Protein AF-A0A8T8SGI6-F1 (afdb_monomer)

Foldseek 3Di:
DAQLLLVLSVCVVVPVPPPCPLVNLVVVVDPLQSLQVVLQSVCVVPVCVVLVCLQPPLPVVLVVCLQPLVSLLVVLQVVQQSFKWVLAGLDDPPPPPPPPPDDDDDDDDDDDDDDDDDDPDPPPDDPDDPDHRDPQQLRYPVNSSVVSVVCNVVSCSSVVSVVSNVVVVCVSVVPVDPCPCVVQQPAEDEDERARNENNDHDPVSVVSSNGNDPYYDYDPGIGNPCCRTPVVSVVVRVVVSCVVRPDDD

Radius of gyration: 23.13 Å; Cα contacts (8 Å, |Δi|>4): 275; chains: 1; bounding box: 79×68×47 Å

Organism: NCBI:txid13290

Secondary structure (DSSP, 8-state):
--TTSSHHHHHHHTT--S---HHHHGGG--HHHHHHHHHHHHIIIII-HHHHHHHH-HHHHHHHHTT-HHHHHHHHHHHHHHHS-TTS-SS--------------------------------------SS---TT----HHHHHHHHHHHHHTTHHHHHTHHHHHHHHHTTTTTTSTTTTGGGTTSEEEEEE-TT-TT---HHHHHHTT-EEEEEEE-SS--S-HHHHTHHHHHHHHHHHHHHH----

Sequence (249 aa):
MPIWATPAMALQFIGWNSSVSDYSLGWLGNPHEIRLLKSTIRYRKSGSAYGTEQGTKPATLGLALFDNPVGILSWFLQVFHEWSDPRAPAFHDGHSHARTTDQLPGASVEGDGVGRHGQSSVRLGVSESSAPVNRDSAISDETILVNATIYALTDSIQTSFLPYYESEFMWPQIGRDKEWNRDIKGKPYGHSSFPYELAGGPRSWISRCGVNLVFYREHDQGGHFAALDNSEGLARDLKDFFNEHYKRA

InterPro domains:
  IPR029058 Alpha/Beta hydrolase fold [G3DSA:3.40.50.1820] (3-249)
  IPR029058 Alpha/Beta hydrolase fold [SSF53474] (30-244)

Mean predicted aligned error: 13.11 Å

Structure (mmCIF, N/CA/C/O backbone):
data_AF-A0A8T8SGI6-F1
#
_entry.id   AF-A0A8T8SGI6-F1
#
loop_
_atom_site.group_PDB
_atom_site.id
_atom_site.type_symbol
_atom_site.label_atom_id
_atom_site.label_alt_id
_atom_site.label_comp_id
_atom_site.label_asym_id
_atom_site.label_entity_id
_atom_site.label_seq_id
_atom_site.pdbx_PDB_ins_code
_atom_site.Cartn_x
_atom_site.Cartn_y
_atom_site.Cartn_z
_atom_site.occupancy
_atom_site.B_iso_or_equiv
_atom_site.auth_seq_id
_atom_site.auth_comp_id
_atom_site.auth_asym_id
_atom_site.auth_atom_id
_atom_site.pdbx_PDB_model_num
ATOM 1 N N . MET A 1 1 ? -9.091 18.061 2.182 1.00 40.50 1 MET A N 1
ATOM 2 C CA . MET A 1 1 ? -8.403 19.239 2.742 1.00 40.50 1 MET A CA 1
ATOM 3 C C . MET A 1 1 ? -7.257 19.673 1.850 1.00 40.50 1 MET A C 1
ATOM 5 O O . MET A 1 1 ? -6.654 18.799 1.241 1.00 40.50 1 MET A O 1
ATOM 9 N N . PRO A 1 2 ? -6.938 20.972 1.757 1.00 30.73 2 PRO A N 1
ATOM 10 C CA . PRO A 1 2 ? -5.755 21.385 1.029 1.00 30.73 2 PRO A CA 1
ATOM 11 C C . PRO A 1 2 ? -4.542 20.624 1.571 1.00 30.73 2 PRO A C 1
ATOM 13 O O . PRO A 1 2 ? -4.504 20.245 2.742 1.00 30.73 2 PRO A O 1
ATOM 16 N N . ILE A 1 3 ? -3.567 20.431 0.700 1.00 39.44 3 ILE A N 1
ATOM 17 C CA . ILE A 1 3 ? -2.377 19.594 0.851 1.00 39.44 3 ILE A CA 1
ATOM 18 C C . ILE A 1 3 ? -1.590 19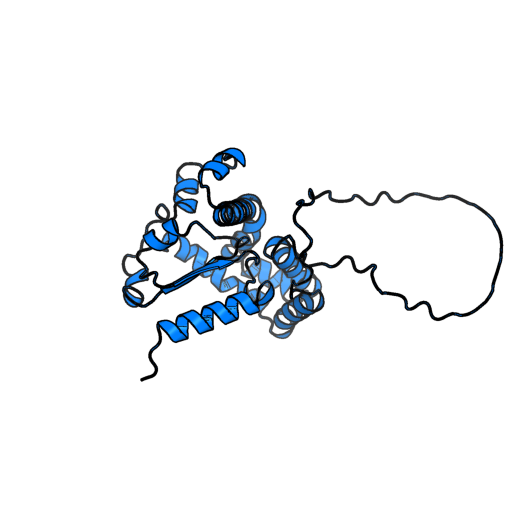.872 2.157 1.00 39.44 3 ILE A C 1
ATOM 20 O O . ILE A 1 3 ? -0.788 19.067 2.587 1.00 39.44 3 ILE A O 1
ATOM 24 N N . TRP A 1 4 ? -1.849 20.969 2.865 1.00 35.44 4 TRP A N 1
ATOM 25 C CA . TRP A 1 4 ? -1.270 21.280 4.175 1.00 35.44 4 TRP A CA 1
ATOM 26 C C . TRP A 1 4 ? -1.967 20.637 5.389 1.00 35.44 4 TRP A C 1
ATOM 28 O O . TRP A 1 4 ? -1.560 20.891 6.518 1.00 35.44 4 TRP A O 1
ATOM 38 N N . ALA A 1 5 ? -3.028 19.847 5.223 1.00 34.34 5 ALA A N 1
ATOM 39 C CA . ALA A 1 5 ? -3.810 19.371 6.369 1.00 34.34 5 ALA A CA 1
ATOM 40 C C . ALA A 1 5 ? -3.538 17.923 6.808 1.00 34.34 5 ALA A C 1
ATOM 42 O O . ALA A 1 5 ? -3.977 17.516 7.883 1.00 34.34 5 ALA A O 1
ATOM 43 N N . THR A 1 6 ? -2.778 17.158 6.028 1.00 46.09 6 THR A N 1
ATOM 44 C CA . THR A 1 6 ? -1.973 16.054 6.558 1.00 46.09 6 THR A CA 1
ATOM 45 C C . THR A 1 6 ? -0.678 16.671 7.068 1.00 46.09 6 THR A C 1
ATOM 47 O O . THR A 1 6 ? 0.047 17.273 6.275 1.00 46.09 6 THR A O 1
ATOM 50 N N . PRO A 1 7 ? -0.342 16.564 8.363 1.00 46.84 7 PRO A N 1
ATOM 51 C CA . PRO A 1 7 ? 0.877 17.180 8.858 1.00 46.84 7 PRO A CA 1
ATOM 52 C C . PRO A 1 7 ? 2.115 16.702 8.088 1.00 46.84 7 PRO A C 1
ATOM 54 O O . PRO A 1 7 ? 2.898 17.552 7.712 1.00 46.84 7 PRO A O 1
ATOM 57 N N . ALA A 1 8 ? 2.220 15.443 7.638 1.00 42.72 8 ALA A N 1
ATOM 58 C CA . ALA A 1 8 ? 3.284 15.007 6.706 1.00 42.72 8 ALA A CA 1
ATOM 59 C C . ALA A 1 8 ? 3.474 15.887 5.451 1.00 42.72 8 ALA A C 1
ATOM 61 O O . ALA A 1 8 ? 4.594 16.026 4.965 1.00 42.72 8 ALA A O 1
ATOM 62 N N . MET A 1 9 ? 2.408 16.480 4.914 1.00 43.69 9 MET A N 1
ATOM 63 C CA . MET A 1 9 ? 2.473 17.371 3.756 1.00 43.69 9 MET A CA 1
ATOM 64 C C . MET A 1 9 ? 2.542 18.855 4.149 1.00 43.69 9 MET A C 1
ATOM 66 O O . MET A 1 9 ? 3.189 19.632 3.453 1.00 43.69 9 MET A O 1
ATOM 70 N N . ALA A 1 10 ? 1.985 19.253 5.300 1.00 45.22 10 ALA A N 1
ATOM 71 C CA . ALA A 1 10 ? 2.279 20.556 5.913 1.00 45.22 10 ALA A CA 1
ATOM 72 C C . ALA A 1 10 ? 3.788 20.732 6.122 1.00 45.22 10 ALA A C 1
ATOM 74 O O . ALA A 1 10 ? 4.348 21.782 5.826 1.00 45.22 10 ALA A O 1
ATOM 75 N N . LEU A 1 11 ? 4.439 19.656 6.564 1.00 46.50 11 LEU A N 1
ATOM 76 C CA . LEU A 1 11 ? 5.876 19.563 6.741 1.00 46.50 11 LEU A CA 1
ATOM 77 C C . LEU A 1 11 ? 6.604 19.769 5.396 1.00 46.50 11 LEU A C 1
ATOM 79 O O . LEU A 1 11 ? 7.511 20.590 5.310 1.00 46.50 1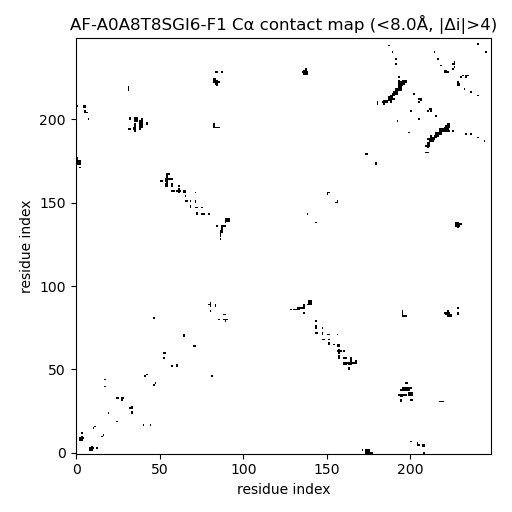1 LEU A O 1
ATOM 83 N N . GLN A 1 12 ? 6.139 19.158 4.304 1.00 41.50 12 GLN A N 1
ATOM 84 C CA . GLN A 1 12 ? 6.675 19.403 2.955 1.00 41.50 12 GLN A CA 1
ATOM 85 C C . GLN A 1 12 ? 6.582 20.883 2.517 1.00 41.50 12 GLN A C 1
ATOM 87 O O . GLN A 1 12 ? 7.533 21.402 1.939 1.00 41.50 12 GLN A O 1
ATOM 92 N N . PHE A 1 13 ? 5.479 21.581 2.817 1.00 38.03 13 PHE A N 1
ATOM 93 C CA . PHE A 1 13 ? 5.275 22.987 2.426 1.00 38.03 13 PHE A CA 1
ATOM 94 C C . PHE A 1 13 ? 6.084 24.004 3.244 1.00 38.03 13 PHE A C 1
ATOM 96 O O . PHE A 1 13 ? 6.415 25.066 2.723 1.00 38.03 13 PHE A O 1
ATOM 103 N N . ILE A 1 14 ? 6.437 23.693 4.495 1.00 40.78 14 ILE A N 1
ATOM 104 C CA . ILE A 1 14 ? 7.307 24.548 5.327 1.00 40.78 14 ILE A CA 1
ATOM 105 C C . ILE A 1 14 ? 8.805 24.258 5.132 1.00 40.78 14 ILE A C 1
ATOM 107 O O . ILE A 1 14 ? 9.628 24.744 5.904 1.00 40.78 14 ILE A O 1
ATOM 111 N N . GLY A 1 15 ? 9.175 23.465 4.121 1.00 35.97 15 GLY A N 1
ATOM 112 C CA . GLY A 1 15 ? 10.573 23.132 3.852 1.00 35.97 15 GLY A CA 1
ATOM 113 C C . GLY A 1 15 ? 11.160 22.121 4.838 1.00 35.97 15 GLY A C 1
ATOM 114 O O . GLY A 1 15 ? 12.318 22.257 5.227 1.00 35.97 15 GLY A O 1
ATOM 115 N N . TRP A 1 16 ? 10.386 21.103 5.241 1.00 48.12 16 TRP A N 1
ATOM 116 C CA . TRP A 1 16 ? 10.874 19.920 5.970 1.00 48.12 16 TRP A CA 1
ATOM 117 C C . TRP A 1 16 ? 11.854 19.118 5.105 1.00 48.12 16 TRP A C 1
ATOM 119 O O . TRP A 1 16 ? 11.558 18.051 4.570 1.00 48.12 16 TRP A O 1
ATOM 129 N N . ASN A 1 17 ? 13.055 19.660 4.964 1.00 44.22 17 ASN A N 1
ATOM 130 C CA . ASN A 1 17 ? 14.227 18.971 4.470 1.00 44.22 17 ASN A CA 1
ATOM 131 C C . ASN A 1 17 ? 14.758 18.116 5.613 1.00 44.22 17 ASN A C 1
ATOM 133 O O . ASN A 1 17 ? 15.243 18.686 6.581 1.00 44.22 17 ASN A O 1
ATOM 137 N N . SER A 1 18 ? 14.615 16.788 5.498 1.00 45.72 18 SER A N 1
ATOM 138 C CA . SER A 1 18 ? 15.514 15.694 5.946 1.00 45.72 18 SER A CA 1
ATOM 139 C C . SER A 1 18 ? 16.308 15.777 7.273 1.00 45.72 18 SER A C 1
ATOM 141 O O . SER A 1 18 ? 17.122 14.894 7.525 1.00 45.72 18 SER A O 1
ATOM 143 N N . SER A 1 19 ? 16.090 16.773 8.127 1.00 43.16 19 SER A N 1
ATOM 144 C CA . SER A 1 19 ? 16.927 17.137 9.282 1.00 43.16 19 SER A CA 1
ATOM 145 C C . SER A 1 19 ? 16.189 17.008 10.611 1.00 43.16 19 SER A C 1
ATOM 147 O O . SER A 1 19 ? 16.688 17.436 11.650 1.00 43.16 19 SER A O 1
ATOM 149 N N . VAL A 1 20 ? 15.005 16.398 10.604 1.00 50.72 20 VAL A N 1
ATOM 150 C CA . VAL A 1 20 ? 14.358 15.933 11.831 1.00 50.72 20 VAL A CA 1
ATOM 151 C C . VAL A 1 20 ? 15.134 14.710 12.277 1.00 50.72 20 VAL A C 1
ATOM 153 O O . VAL A 1 20 ? 14.979 13.616 11.741 1.00 50.72 20 VAL A O 1
ATOM 156 N N . SER A 1 21 ? 16.070 14.949 13.193 1.00 51.38 21 SER A N 1
ATOM 157 C CA . SER A 1 21 ? 16.895 13.906 13.778 1.00 51.38 21 SER A CA 1
ATOM 158 C C . SER A 1 21 ? 15.997 12.864 14.439 1.00 51.38 21 SER A C 1
ATOM 160 O O . SER A 1 21 ? 14.927 13.199 14.961 1.00 51.38 21 SER A O 1
ATOM 162 N N . ASP A 1 22 ? 16.448 11.609 14.473 1.00 51.06 22 ASP A N 1
ATOM 163 C CA . ASP A 1 22 ? 15.771 10.524 15.196 1.00 51.06 22 ASP A CA 1
ATOM 164 C C . ASP A 1 22 ? 15.357 10.935 16.627 1.00 51.06 22 ASP A C 1
ATOM 166 O O . ASP A 1 22 ? 14.330 10.484 17.132 1.00 51.06 22 ASP A O 1
ATOM 170 N N . TYR A 1 23 ? 16.108 11.858 17.240 1.00 46.16 23 TYR A N 1
ATOM 171 C CA . TYR A 1 23 ? 15.832 12.461 18.545 1.00 46.16 23 TYR A CA 1
ATOM 172 C C . TYR A 1 23 ? 14.525 13.262 18.606 1.00 46.16 23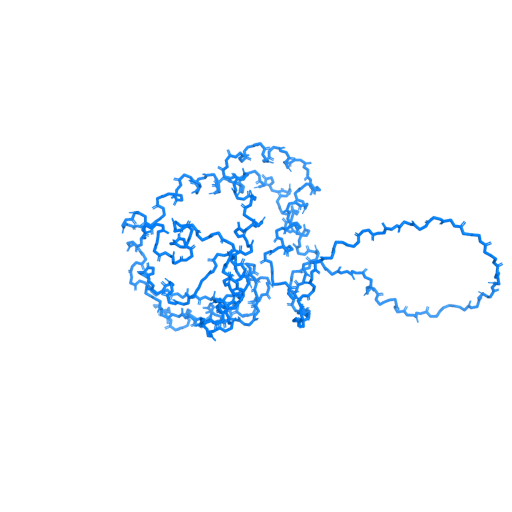 TYR A C 1
ATOM 174 O O . TYR A 1 23 ? 13.798 13.165 19.589 1.00 46.16 23 TYR A O 1
ATOM 182 N N . SER A 1 24 ? 14.201 14.043 17.575 1.00 53.91 24 SER A N 1
ATOM 183 C CA . SER A 1 24 ? 12.979 14.864 17.545 1.00 53.91 24 SER A CA 1
ATOM 184 C C . SER A 1 24 ? 11.702 14.046 17.311 1.00 53.91 24 SER A C 1
ATOM 186 O O . SER A 1 24 ? 10.640 14.426 17.799 1.00 53.91 24 SER A O 1
ATOM 188 N N . LEU A 1 25 ? 11.804 12.873 16.673 1.00 58.88 25 LEU A N 1
ATOM 189 C CA . LEU A 1 25 ? 10.695 11.914 16.585 1.00 58.88 25 LEU A CA 1
ATOM 190 C C . LEU A 1 25 ? 10.404 11.235 17.933 1.00 58.88 25 LEU A C 1
ATOM 192 O O . LEU A 1 25 ? 9.259 10.882 18.196 1.00 58.88 25 LEU A O 1
ATOM 196 N N . GLY A 1 26 ? 11.400 11.118 18.820 1.00 52.41 26 GLY A N 1
ATOM 197 C CA . GLY A 1 26 ? 11.227 10.565 20.170 1.00 52.41 26 GLY A CA 1
ATOM 198 C C . GLY A 1 26 ? 10.215 11.325 21.040 1.00 52.41 26 GLY A C 1
ATOM 199 O O . GLY A 1 26 ? 9.640 10.743 21.955 1.00 52.41 26 GLY A O 1
ATOM 200 N N . TRP A 1 27 ? 9.929 12.592 20.719 1.00 51.97 27 TRP A N 1
ATOM 201 C CA . TRP A 1 27 ? 8.945 13.422 21.426 1.00 51.97 27 TRP A CA 1
ATOM 202 C C . TRP A 1 27 ? 7.491 13.026 21.132 1.00 51.97 27 TRP A C 1
ATOM 204 O O . TRP A 1 27 ? 6.595 13.423 21.872 1.00 51.97 27 TRP A O 1
ATOM 214 N N . LEU A 1 28 ? 7.244 12.240 20.077 1.00 63.03 28 LEU A N 1
ATOM 215 C CA . LEU A 1 28 ? 5.907 11.739 19.736 1.00 63.03 28 LEU A CA 1
ATOM 216 C C . LEU A 1 28 ? 5.459 10.580 20.640 1.00 63.03 28 LEU A C 1
ATOM 218 O O . LEU A 1 28 ? 4.276 10.257 20.667 1.00 63.03 28 LEU A O 1
ATOM 222 N N . GLY A 1 29 ? 6.373 9.986 21.416 1.00 69.56 29 GLY A N 1
ATOM 223 C CA . GLY A 1 29 ? 6.075 9.047 22.501 1.00 69.56 29 GLY A CA 1
ATOM 224 C C . GLY A 1 29 ? 5.584 7.655 22.079 1.00 69.56 29 GLY A C 1
ATOM 225 O O . GLY A 1 29 ? 5.943 6.690 22.746 1.00 69.56 29 GLY A O 1
ATOM 226 N N . ASN A 1 30 ? 4.821 7.515 20.985 1.00 86.38 30 ASN A N 1
ATOM 227 C CA . ASN A 1 30 ? 4.346 6.223 20.478 1.00 86.38 30 ASN A CA 1
ATOM 228 C C . ASN A 1 30 ? 5.409 5.558 19.567 1.00 86.38 30 ASN A C 1
ATOM 230 O O . ASN A 1 30 ? 5.667 6.059 18.467 1.00 86.38 30 ASN A O 1
ATOM 234 N N . PRO A 1 31 ? 6.004 4.410 19.963 1.00 87.19 31 PRO A N 1
ATOM 235 C CA . PRO A 1 31 ? 7.001 3.706 19.153 1.00 87.19 31 PRO A CA 1
ATOM 236 C C . PRO A 1 31 ? 6.496 3.273 17.770 1.00 87.19 31 PRO A C 1
ATOM 238 O O . PRO A 1 31 ? 7.284 3.239 16.823 1.00 87.19 31 PRO A O 1
ATOM 241 N N . HIS A 1 32 ? 5.205 2.953 17.643 1.00 89.38 32 HIS A N 1
ATOM 242 C CA . HIS A 1 32 ? 4.578 2.589 16.371 1.00 89.38 32 HIS A CA 1
ATOM 243 C C . HIS A 1 32 ? 4.572 3.767 15.397 1.00 89.38 32 HIS A C 1
ATOM 245 O O . HIS A 1 32 ? 5.103 3.668 14.291 1.00 89.38 32 HIS A O 1
ATOM 251 N N . GLU A 1 33 ? 4.061 4.916 15.841 1.00 86.94 33 GLU A N 1
ATOM 252 C CA . GLU A 1 33 ? 4.006 6.134 15.026 1.00 86.94 33 GLU A CA 1
ATOM 253 C C . GLU A 1 33 ? 5.408 6.619 14.632 1.00 86.94 33 GLU A C 1
ATOM 255 O O . GLU A 1 33 ? 5.603 7.119 13.525 1.00 86.94 33 GLU A O 1
ATOM 260 N N . ILE A 1 34 ? 6.411 6.419 15.494 1.00 84.75 34 ILE A N 1
ATOM 261 C CA . ILE A 1 34 ? 7.810 6.718 15.168 1.00 84.75 34 ILE A CA 1
ATOM 262 C C . ILE A 1 34 ? 8.307 5.839 14.012 1.00 84.75 34 ILE A C 1
ATOM 264 O O . ILE A 1 34 ? 8.918 6.367 13.082 1.00 84.75 34 ILE A O 1
ATOM 268 N N . ARG A 1 35 ? 8.061 4.519 14.037 1.00 87.25 35 ARG A N 1
ATOM 269 C CA . ARG A 1 35 ? 8.449 3.618 12.931 1.00 87.25 35 ARG A CA 1
ATOM 270 C C . ARG A 1 35 ? 7.760 4.015 11.626 1.00 87.25 35 ARG A C 1
ATOM 272 O O . ARG A 1 35 ? 8.441 4.167 10.612 1.00 87.25 35 ARG A O 1
ATOM 279 N N . LEU A 1 36 ? 6.461 4.295 11.702 1.00 86.38 36 LEU A N 1
ATOM 280 C CA .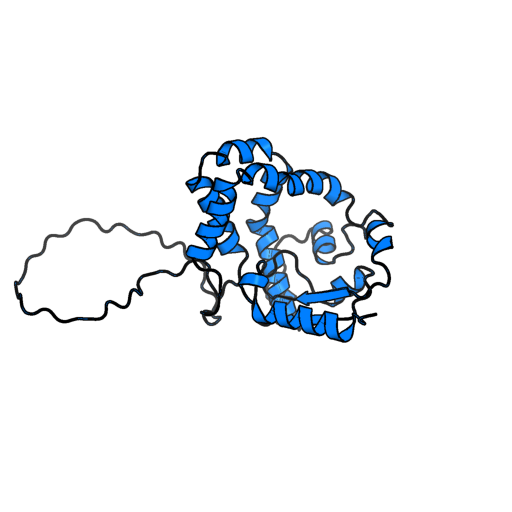 LEU A 1 36 ? 5.645 4.729 10.573 1.00 86.38 36 LEU A CA 1
ATOM 281 C C . LEU A 1 36 ? 6.194 6.004 9.928 1.00 86.38 36 LEU A C 1
ATOM 283 O O . LEU A 1 36 ? 6.434 6.053 8.725 1.00 86.38 36 LEU A O 1
ATOM 287 N N . LEU A 1 37 ? 6.479 7.028 10.736 1.00 84.88 37 LEU A N 1
ATOM 288 C CA . LEU A 1 37 ? 7.037 8.288 10.246 1.00 84.88 37 LEU A CA 1
ATOM 289 C C . LEU A 1 37 ? 8.428 8.113 9.637 1.00 84.88 37 LEU A C 1
ATOM 291 O O . LEU A 1 37 ? 8.727 8.743 8.622 1.00 84.88 37 LEU A O 1
ATOM 295 N N . LYS A 1 38 ? 9.273 7.250 10.212 1.00 85.25 38 LYS A N 1
ATOM 296 C CA . LYS A 1 38 ? 10.579 6.924 9.625 1.00 85.25 38 LYS A CA 1
ATOM 297 C C . LYS A 1 38 ? 10.430 6.255 8.258 1.00 85.25 38 LYS A C 1
ATOM 299 O O . LYS A 1 38 ? 11.196 6.600 7.357 1.00 85.25 38 LYS A O 1
ATOM 304 N N . SER A 1 39 ? 9.464 5.347 8.093 1.00 85.94 39 SER A N 1
ATOM 305 C CA . SER A 1 39 ? 9.170 4.728 6.792 1.00 85.94 39 SER A CA 1
ATOM 306 C C . SER A 1 39 ? 8.719 5.778 5.774 1.00 85.94 39 SER A C 1
ATOM 308 O O . SER A 1 39 ? 9.342 5.925 4.721 1.00 85.94 39 SER A O 1
ATOM 310 N N . THR A 1 40 ? 7.757 6.630 6.146 1.00 84.38 40 THR A N 1
ATOM 311 C CA . THR A 1 40 ? 7.266 7.720 5.290 1.00 84.38 40 THR A CA 1
ATOM 312 C C . THR A 1 40 ? 8.371 8.693 4.864 1.00 84.38 40 THR A C 1
ATOM 314 O O . THR A 1 40 ? 8.444 9.101 3.702 1.00 84.38 40 THR A O 1
ATOM 317 N N . ILE A 1 41 ? 9.268 9.075 5.781 1.00 82.62 41 ILE A N 1
ATOM 318 C CA . ILE A 1 41 ? 10.405 9.959 5.472 1.00 82.62 41 ILE A CA 1
ATOM 319 C C . ILE A 1 41 ? 11.384 9.273 4.510 1.00 82.62 41 ILE A C 1
ATOM 321 O O . ILE A 1 41 ? 11.857 9.908 3.565 1.00 82.62 41 ILE A O 1
ATOM 325 N N . ARG A 1 42 ? 11.683 7.986 4.727 1.00 83.88 42 ARG A N 1
ATOM 326 C CA . ARG A 1 42 ? 12.571 7.199 3.861 1.00 83.88 42 ARG A CA 1
ATOM 327 C C . ARG A 1 42 ? 12.014 7.094 2.443 1.00 83.88 42 ARG A C 1
ATOM 329 O O . ARG A 1 42 ? 12.720 7.441 1.499 1.00 83.88 42 ARG A O 1
ATOM 336 N N . TYR A 1 43 ? 10.749 6.700 2.306 1.00 84.31 43 TYR A N 1
ATOM 337 C CA . TYR A 1 43 ? 10.070 6.596 1.016 1.00 84.31 43 TYR A CA 1
ATOM 338 C C . TYR A 1 43 ? 10.118 7.920 0.244 1.00 84.31 43 TYR A C 1
ATOM 340 O O . TYR A 1 43 ? 10.501 7.958 -0.923 1.00 84.31 43 TYR A O 1
ATOM 348 N N . ARG A 1 44 ? 9.840 9.044 0.912 1.00 78.62 44 ARG A N 1
ATOM 349 C CA . ARG A 1 44 ? 9.925 10.366 0.274 1.00 78.62 44 ARG A CA 1
ATOM 350 C C . ARG A 1 44 ? 11.332 10.720 -0.192 1.00 78.62 44 ARG A C 1
ATOM 352 O O . ARG A 1 44 ? 11.471 11.339 -1.241 1.00 78.62 44 ARG A O 1
ATOM 359 N N . LYS A 1 45 ? 12.360 10.348 0.574 1.00 80.62 45 LYS A N 1
ATOM 360 C CA . LYS A 1 45 ? 13.752 10.687 0.262 1.00 80.62 45 LYS A CA 1
ATOM 361 C C . LYS A 1 45 ? 14.299 9.905 -0.934 1.00 80.62 45 LYS A C 1
ATOM 363 O O . LYS A 1 45 ? 15.042 10.487 -1.716 1.00 80.62 45 LYS A O 1
ATOM 368 N N . SER A 1 46 ? 13.985 8.614 -1.047 1.00 81.44 46 SER A N 1
ATOM 369 C CA . SER A 1 46 ? 14.611 7.742 -2.057 1.00 81.44 46 SER A CA 1
ATOM 370 C C . SER A 1 46 ? 13.659 6.813 -2.810 1.00 81.44 46 SER A C 1
ATOM 372 O O . SER A 1 46 ? 13.966 6.465 -3.940 1.00 81.44 46 SER A O 1
ATOM 374 N N . GLY A 1 47 ? 12.514 6.441 -2.237 1.00 83.19 47 GLY A N 1
ATOM 375 C CA . GLY A 1 47 ? 11.606 5.441 -2.819 1.00 83.19 47 GLY A CA 1
ATOM 376 C C . GLY A 1 47 ? 10.511 5.998 -3.738 1.00 83.19 47 GLY A C 1
ATOM 377 O O . GLY A 1 47 ? 9.763 5.229 -4.328 1.00 83.19 47 GLY A O 1
ATOM 378 N N . SER A 1 48 ? 10.378 7.324 -3.870 1.00 84.75 48 SER A N 1
ATOM 379 C CA . SER A 1 48 ? 9.256 7.956 -4.593 1.00 84.75 48 SER A CA 1
ATOM 380 C C . SER A 1 48 ? 9.489 8.189 -6.093 1.00 84.75 48 SER A C 1
ATOM 382 O O . SER A 1 48 ? 8.543 8.514 -6.810 1.00 84.75 48 SER A O 1
ATOM 384 N N . ALA A 1 49 ? 10.717 8.004 -6.592 1.00 88.88 49 ALA A N 1
ATOM 385 C CA . ALA A 1 49 ? 11.084 8.333 -7.974 1.00 88.88 49 ALA A CA 1
ATOM 386 C C . ALA A 1 49 ? 10.276 7.550 -9.023 1.00 88.88 49 ALA A C 1
ATOM 388 O O . ALA A 1 49 ? 9.934 8.096 -10.071 1.00 88.88 49 ALA A O 1
ATOM 389 N N . TYR A 1 50 ? 9.914 6.300 -8.717 1.00 90.25 50 TYR A N 1
ATOM 390 C CA . TYR A 1 50 ? 9.113 5.460 -9.608 1.00 90.25 50 TYR A CA 1
ATOM 391 C C . TYR A 1 50 ? 7.762 6.118 -9.957 1.00 90.25 50 TYR A C 1
ATOM 393 O O . TYR A 1 50 ? 7.323 6.046 -11.104 1.00 90.25 50 TYR A O 1
ATOM 401 N N . GLY A 1 51 ? 7.126 6.785 -8.983 1.00 89.06 51 GLY A N 1
ATOM 402 C CA . GLY A 1 51 ? 5.819 7.416 -9.149 1.00 89.06 51 GLY A CA 1
ATOM 403 C C . GLY A 1 51 ? 5.890 8.615 -10.088 1.00 89.06 51 GLY A C 1
ATOM 404 O O . GLY A 1 51 ? 5.031 8.765 -10.950 1.00 89.06 51 GLY A O 1
ATOM 405 N N . THR A 1 52 ? 6.963 9.405 -9.998 1.00 89.12 52 THR A N 1
ATOM 406 C CA . THR A 1 52 ? 7.226 10.521 -10.919 1.00 89.12 52 THR A CA 1
ATOM 407 C C . THR A 1 52 ? 7.409 10.034 -12.357 1.00 89.12 52 THR A C 1
ATOM 409 O O . THR A 1 52 ? 6.853 10.623 -13.286 1.00 89.12 52 THR A O 1
ATOM 412 N N . GLU A 1 53 ? 8.165 8.954 -12.568 1.00 92.31 53 GLU A N 1
ATOM 413 C CA . GLU A 1 53 ? 8.379 8.389 -13.907 1.00 92.31 53 GLU A CA 1
ATOM 414 C C . GLU A 1 53 ? 7.067 7.867 -14.510 1.00 92.31 53 GLU A C 1
ATOM 416 O O . GLU A 1 53 ? 6.696 8.242 -15.627 1.00 92.31 53 GLU A O 1
ATOM 421 N N . GLN A 1 54 ? 6.309 7.075 -13.746 1.00 93.56 54 GLN A N 1
ATOM 422 C CA . GLN A 1 54 ? 5.005 6.560 -14.177 1.00 93.56 54 GLN A CA 1
ATOM 423 C C . GLN A 1 54 ? 3.985 7.686 -14.400 1.00 93.56 54 GLN A C 1
ATOM 425 O O . GLN A 1 54 ? 3.204 7.634 -15.346 1.00 93.56 54 GLN A O 1
ATOM 430 N N . GLY A 1 55 ? 4.024 8.730 -13.573 1.00 91.94 55 GLY A N 1
ATOM 431 C CA . GLY A 1 55 ? 3.113 9.865 -13.644 1.00 91.94 55 GLY A CA 1
ATOM 432 C C . GLY A 1 55 ? 3.399 10.846 -14.782 1.00 91.94 55 GLY A C 1
ATOM 433 O O . GLY A 1 55 ? 2.489 11.507 -15.274 1.00 91.94 55 GLY A O 1
ATOM 434 N N . THR A 1 56 ? 4.644 10.937 -15.256 1.00 92.12 56 THR A N 1
ATOM 435 C CA . THR A 1 56 ? 5.031 11.932 -16.274 1.00 92.12 56 THR A CA 1
ATOM 436 C C . THR A 1 56 ? 5.315 11.333 -17.647 1.00 92.12 56 THR A C 1
ATOM 438 O O . THR A 1 56 ? 5.065 11.992 -18.665 1.00 92.12 56 THR A O 1
ATOM 441 N N . LYS A 1 57 ? 5.835 10.099 -17.703 1.00 93.81 57 LYS A N 1
ATOM 442 C CA . LYS A 1 57 ? 6.249 9.402 -18.933 1.00 93.81 57 LYS A CA 1
ATOM 443 C C . LYS A 1 57 ? 5.757 7.942 -18.976 1.00 93.81 57 LYS A C 1
ATOM 445 O O . LYS A 1 57 ? 6.533 7.056 -19.346 1.00 93.81 57 LYS A O 1
ATOM 450 N N . PRO A 1 58 ? 4.463 7.664 -18.706 1.00 94.56 58 PRO A N 1
ATOM 451 C CA . PRO A 1 58 ? 3.946 6.292 -18.635 1.00 94.56 58 PRO A CA 1
ATOM 452 C C . PRO A 1 58 ? 4.159 5.505 -19.934 1.00 94.56 58 PRO A C 1
ATOM 454 O O . PRO A 1 58 ? 4.516 4.333 -19.894 1.00 94.56 58 PRO A O 1
ATOM 457 N N . ALA A 1 59 ? 3.983 6.142 -21.099 1.00 94.25 59 ALA A N 1
ATOM 458 C CA . ALA A 1 59 ? 4.148 5.482 -22.394 1.00 94.25 59 ALA A CA 1
ATOM 459 C C . ALA A 1 59 ? 5.606 5.082 -22.669 1.00 94.25 59 ALA A C 1
ATOM 461 O O . ALA A 1 59 ? 5.853 3.992 -23.173 1.00 94.25 59 ALA A O 1
ATOM 462 N N . THR A 1 60 ? 6.572 5.936 -22.312 1.00 95.06 60 THR A N 1
ATOM 463 C CA . THR A 1 60 ? 8.001 5.650 -22.508 1.00 95.06 60 THR A CA 1
ATOM 464 C C . THR A 1 60 ? 8.434 4.455 -21.669 1.00 95.06 60 THR A C 1
ATOM 466 O O . THR A 1 60 ? 9.030 3.520 -22.198 1.00 95.06 60 THR A O 1
ATOM 469 N N . LEU A 1 61 ? 8.107 4.469 -20.373 1.00 94.81 61 LEU A N 1
ATOM 470 C CA . LEU A 1 61 ? 8.449 3.374 -19.468 1.00 94.81 61 LEU A CA 1
ATOM 471 C C . LEU A 1 61 ? 7.682 2.091 -19.821 1.00 94.81 61 LEU A C 1
ATOM 473 O O . LEU A 1 61 ? 8.262 1.011 -19.822 1.00 94.81 61 LEU A O 1
ATOM 477 N N . GLY A 1 62 ? 6.397 2.212 -20.166 1.00 94.62 62 GLY A N 1
ATOM 478 C CA . GLY A 1 62 ? 5.557 1.086 -20.569 1.00 94.62 62 GLY A CA 1
ATOM 479 C C . GLY A 1 62 ? 6.107 0.354 -21.789 1.00 94.62 62 GLY A C 1
ATOM 480 O O . GLY A 1 62 ? 6.279 -0.857 -21.733 1.00 94.62 62 GLY A O 1
ATOM 481 N N . LEU A 1 63 ? 6.472 1.086 -22.847 1.00 93.81 63 LEU A N 1
ATOM 482 C CA . LEU A 1 63 ? 7.073 0.502 -24.051 1.00 93.81 63 LEU A CA 1
ATOM 483 C C . LEU A 1 63 ? 8.440 -0.142 -23.782 1.00 93.81 63 LEU A C 1
ATOM 485 O O . LEU A 1 63 ? 8.762 -1.145 -24.406 1.00 93.81 63 LEU A O 1
ATOM 489 N N . ALA A 1 64 ? 9.233 0.399 -22.850 1.00 95.00 64 ALA A N 1
ATOM 490 C CA . ALA A 1 64 ? 10.530 -0.175 -22.482 1.00 95.00 64 ALA A CA 1
ATOM 491 C C . ALA A 1 64 ? 10.418 -1.502 -21.706 1.00 95.00 64 ALA A C 1
ATOM 493 O O . ALA A 1 64 ? 11.363 -2.292 -21.696 1.00 95.00 64 ALA A O 1
ATOM 494 N N . LEU A 1 65 ? 9.288 -1.730 -21.030 1.00 95.56 65 LEU A N 1
ATOM 495 C CA . LEU A 1 65 ? 9.040 -2.924 -20.219 1.00 95.56 65 LEU A CA 1
ATOM 496 C C . LEU A 1 65 ? 8.126 -3.950 -20.904 1.00 95.56 65 LEU A C 1
ATOM 498 O O . LEU A 1 65 ? 8.095 -5.093 -20.460 1.00 95.56 65 LEU A O 1
ATOM 502 N N . PHE A 1 66 ? 7.406 -3.560 -21.962 1.00 91.44 66 PHE A N 1
ATOM 503 C CA . PHE A 1 66 ? 6.326 -4.339 -22.579 1.00 91.44 66 PHE A CA 1
ATOM 504 C C . PHE A 1 66 ? 6.728 -5.769 -22.974 1.00 91.44 66 PHE A C 1
ATOM 506 O O . PHE A 1 66 ? 6.015 -6.707 -22.646 1.00 91.44 66 PHE A O 1
ATOM 513 N N . ASP A 1 67 ? 7.885 -5.956 -23.612 1.00 90.88 67 ASP A N 1
ATOM 514 C CA . ASP A 1 67 ? 8.393 -7.270 -24.040 1.00 90.88 67 ASP A CA 1
ATOM 515 C C . ASP A 1 67 ? 9.601 -7.754 -23.217 1.00 90.88 67 ASP A C 1
ATOM 517 O O . ASP A 1 67 ? 10.331 -8.663 -23.620 1.00 90.88 67 ASP A O 1
ATOM 521 N N . ASN A 1 68 ? 9.819 -7.155 -22.042 1.00 95.88 68 ASN A N 1
ATOM 522 C CA . ASN A 1 68 ? 11.022 -7.354 -21.246 1.00 95.88 68 ASN A CA 1
ATOM 523 C C . ASN A 1 68 ? 10.693 -7.933 -19.856 1.00 95.88 68 ASN A C 1
ATOM 525 O O . ASN A 1 68 ? 10.664 -7.193 -18.866 1.00 95.88 68 ASN A O 1
ATOM 529 N N . PRO A 1 69 ? 10.497 -9.262 -19.731 1.00 95.00 69 PRO A N 1
ATOM 530 C CA . PRO A 1 69 ? 10.129 -9.889 -18.459 1.00 95.00 69 PRO A CA 1
ATOM 531 C C . PRO A 1 69 ? 11.207 -9.735 -17.376 1.00 95.00 69 PRO A C 1
ATOM 533 O O . PRO A 1 69 ? 10.882 -9.653 -16.193 1.00 95.00 69 PRO A O 1
ATOM 536 N N . VAL A 1 70 ? 12.486 -9.633 -17.755 1.00 95.75 70 VAL A N 1
ATOM 537 C CA . VAL A 1 70 ? 13.587 -9.368 -16.810 1.00 95.75 70 VAL A CA 1
ATOM 538 C C . VAL A 1 70 ? 13.530 -7.926 -16.302 1.00 95.75 70 VAL A C 1
ATOM 540 O O . VAL A 1 70 ? 13.782 -7.678 -15.123 1.00 95.75 70 VAL A O 1
ATOM 543 N N . GLY A 1 71 ? 13.163 -6.977 -17.164 1.00 95.62 71 GLY A N 1
ATOM 544 C CA . GLY A 1 71 ? 12.923 -5.584 -16.796 1.00 95.62 71 GLY A CA 1
ATOM 545 C C . GLY A 1 71 ? 11.727 -5.437 -15.857 1.00 95.62 71 GLY A C 1
ATOM 546 O O . GLY A 1 71 ? 11.850 -4.780 -14.825 1.00 95.62 71 GLY A O 1
ATOM 547 N N . ILE A 1 72 ? 10.606 -6.104 -16.164 1.00 95.56 72 ILE A N 1
ATOM 548 C CA . ILE A 1 72 ? 9.425 -6.155 -15.286 1.00 95.56 72 ILE A CA 1
ATOM 549 C C . ILE A 1 72 ? 9.813 -6.735 -13.925 1.00 95.56 72 ILE A C 1
ATOM 551 O O . ILE A 1 72 ? 9.549 -6.111 -12.900 1.00 95.56 72 ILE A O 1
ATOM 555 N N . LEU A 1 73 ? 10.497 -7.884 -13.901 1.00 94.56 73 LEU A N 1
ATOM 556 C CA . LEU A 1 73 ? 10.954 -8.490 -12.654 1.00 94.56 73 LEU A CA 1
ATOM 557 C C . LEU A 1 73 ? 11.851 -7.527 -11.871 1.00 94.56 73 LEU A C 1
ATOM 559 O O . LEU A 1 73 ? 11.603 -7.292 -10.696 1.00 94.56 73 LEU A O 1
ATOM 563 N N . SER A 1 74 ? 12.835 -6.904 -12.520 1.00 93.50 74 SER A N 1
ATOM 564 C CA . SER A 1 74 ? 13.734 -5.936 -11.876 1.00 93.50 74 SER A CA 1
ATOM 565 C C . SER A 1 74 ? 12.974 -4.760 -11.252 1.00 93.50 74 SER A C 1
ATOM 567 O O . SER A 1 74 ? 13.283 -4.347 -10.134 1.00 93.50 74 SER A O 1
ATOM 569 N N . TRP A 1 75 ? 11.935 -4.266 -11.932 1.00 92.44 75 TRP A N 1
ATOM 570 C CA . TRP A 1 75 ? 11.063 -3.207 -11.421 1.00 92.44 75 TRP A CA 1
ATOM 571 C C . TRP A 1 75 ? 10.232 -3.645 -10.206 1.00 92.44 75 TRP A C 1
ATOM 573 O O . TRP A 1 75 ? 9.949 -2.835 -9.328 1.00 92.44 75 TRP A O 1
ATOM 583 N N . PHE A 1 76 ? 9.850 -4.920 -10.130 1.00 90.56 76 PHE A N 1
ATOM 584 C CA . PHE A 1 76 ? 9.105 -5.486 -9.002 1.00 90.56 76 PHE A CA 1
ATOM 585 C C . PHE A 1 76 ? 10.017 -5.795 -7.812 1.00 90.56 76 PHE A C 1
ATOM 587 O O . PHE A 1 76 ? 9.643 -5.531 -6.670 1.00 90.56 76 PHE A O 1
ATOM 594 N N . LEU A 1 77 ? 11.226 -6.306 -8.067 1.00 88.50 77 LEU A N 1
ATOM 595 C CA . LEU A 1 77 ? 12.205 -6.650 -7.034 1.00 88.50 77 LEU A CA 1
ATOM 596 C C . LEU A 1 77 ? 12.500 -5.450 -6.124 1.00 88.50 77 LEU A C 1
ATOM 598 O O . LEU A 1 77 ? 12.431 -5.580 -4.904 1.00 88.50 77 LEU A O 1
ATOM 602 N N . GLN A 1 78 ? 12.763 -4.270 -6.699 1.00 86.56 78 GLN A N 1
ATOM 603 C CA . GLN A 1 78 ? 13.005 -3.060 -5.900 1.00 86.56 78 GLN A CA 1
ATOM 604 C C . GLN A 1 78 ? 11.784 -2.685 -5.042 1.00 86.56 78 GLN A C 1
ATOM 606 O O . GLN A 1 78 ? 11.934 -2.324 -3.880 1.00 86.56 78 GLN A O 1
ATOM 611 N N . VAL A 1 79 ? 10.574 -2.818 -5.592 1.00 88.88 79 VAL A N 1
ATOM 612 C CA . VAL A 1 79 ? 9.323 -2.421 -4.938 1.00 88.88 79 VAL A CA 1
ATOM 613 C C . VAL A 1 79 ? 9.055 -3.307 -3.723 1.00 88.88 79 VAL A C 1
ATOM 615 O O . VAL A 1 79 ? 8.839 -2.804 -2.622 1.00 88.88 79 VAL A O 1
ATOM 618 N N . PHE A 1 80 ? 9.140 -4.627 -3.892 1.00 87.38 80 PHE A N 1
ATOM 619 C CA . PHE A 1 80 ? 8.976 -5.566 -2.784 1.00 87.38 80 PHE A CA 1
ATOM 620 C C . PHE A 1 80 ? 10.081 -5.425 -1.739 1.00 87.38 80 PHE A C 1
ATOM 622 O O . PHE A 1 80 ? 9.802 -5.500 -0.545 1.00 87.38 80 PHE A O 1
ATOM 629 N N . HIS A 1 81 ? 11.320 -5.179 -2.158 1.00 83.56 81 HIS A N 1
ATOM 630 C CA . HIS A 1 81 ? 12.425 -4.983 -1.227 1.00 83.56 81 HIS A CA 1
ATOM 631 C C . HIS A 1 81 ? 12.264 -3.725 -0.369 1.00 83.56 81 HIS A C 1
ATOM 633 O O . HIS A 1 81 ? 12.522 -3.759 0.833 1.00 83.56 81 HIS A O 1
ATOM 639 N N . GLU A 1 82 ? 11.855 -2.612 -0.975 1.00 84.25 82 GLU A N 1
ATOM 640 C CA . GLU A 1 82 ? 11.802 -1.325 -0.287 1.00 84.25 82 GLU A CA 1
ATOM 641 C C . GLU A 1 82 ? 10.527 -1.121 0.534 1.00 84.25 82 GLU A C 1
ATOM 643 O O . GLU A 1 82 ? 10.569 -0.387 1.524 1.00 84.25 82 GLU A O 1
ATOM 648 N N . TRP A 1 83 ? 9.394 -1.693 0.111 1.00 90.25 83 TRP A N 1
ATOM 649 C CA . TRP A 1 83 ? 8.080 -1.338 0.665 1.00 90.25 83 TRP A CA 1
ATOM 650 C C . TRP A 1 83 ? 7.511 -2.361 1.650 1.00 90.25 83 TRP A C 1
ATOM 652 O O . TRP A 1 83 ? 6.510 -2.076 2.313 1.00 90.25 83 TRP A O 1
ATOM 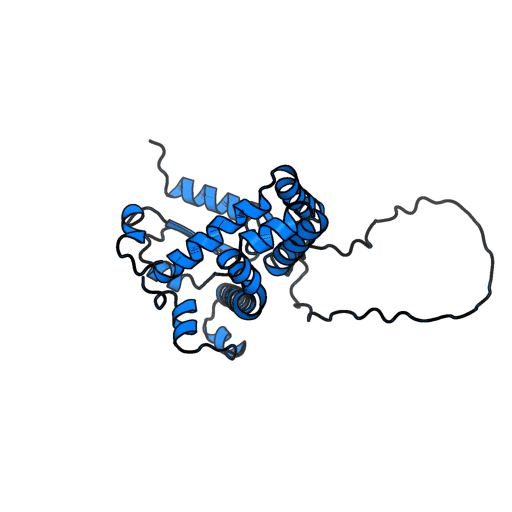662 N N . SER A 1 84 ? 8.133 -3.532 1.758 1.00 88.38 84 SER A N 1
ATOM 663 C CA . SER A 1 84 ? 7.740 -4.566 2.721 1.00 88.38 84 SER A CA 1
ATOM 664 C C . SER A 1 84 ? 8.341 -4.300 4.104 1.00 88.38 84 SER A C 1
ATOM 666 O O . SER A 1 84 ? 9.207 -3.436 4.280 1.00 88.38 84 SER A O 1
ATOM 668 N N . ASP A 1 85 ? 7.892 -5.042 5.115 1.00 87.94 85 ASP A N 1
ATOM 669 C CA . ASP A 1 85 ? 8.504 -5.000 6.447 1.00 87.94 85 ASP A CA 1
ATOM 670 C C . ASP A 1 85 ? 10.014 -5.332 6.362 1.00 87.94 85 ASP A C 1
ATOM 672 O O . ASP A 1 85 ? 10.384 -6.438 5.968 1.00 87.94 85 ASP A O 1
ATOM 676 N N . PRO A 1 86 ? 10.925 -4.425 6.762 1.00 81.94 86 PRO A N 1
ATOM 677 C CA . PRO A 1 86 ? 12.365 -4.614 6.587 1.00 81.94 86 PRO A CA 1
ATOM 678 C C . PRO A 1 86 ? 12.946 -5.717 7.477 1.00 81.94 86 PRO A C 1
ATOM 680 O O . PRO A 1 86 ? 14.092 -6.118 7.285 1.00 81.94 86 PRO A O 1
ATOM 683 N N . ARG A 1 87 ? 12.197 -6.199 8.475 1.00 77.44 87 ARG A N 1
ATOM 684 C CA . ARG A 1 87 ? 12.596 -7.375 9.262 1.00 77.44 87 ARG A CA 1
ATOM 685 C C . ARG A 1 87 ? 12.373 -8.668 8.490 1.00 77.44 87 ARG A C 1
ATOM 687 O O . ARG A 1 87 ? 12.913 -9.695 8.879 1.00 77.44 87 ARG A O 1
ATOM 694 N N . ALA A 1 88 ? 11.573 -8.606 7.440 1.00 70.81 88 ALA A N 1
ATOM 695 C CA . ALA A 1 88 ? 11.048 -9.713 6.674 1.00 70.81 88 ALA A CA 1
ATOM 696 C C . ALA A 1 88 ? 11.513 -9.542 5.211 1.00 70.81 88 ALA A C 1
ATOM 698 O O . ALA A 1 88 ? 10.699 -9.283 4.324 1.00 70.81 88 ALA A O 1
ATOM 699 N N . PRO A 1 89 ? 12.842 -9.577 4.962 1.00 64.81 89 PRO A N 1
ATOM 700 C CA . PRO A 1 89 ? 13.399 -9.192 3.674 1.00 64.81 89 PRO A CA 1
ATOM 701 C C . PRO A 1 89 ? 12.813 -10.056 2.560 1.00 64.81 89 PRO A C 1
ATOM 703 O O . PRO A 1 89 ? 12.818 -11.280 2.650 1.00 64.81 89 PRO A O 1
ATOM 706 N N . ALA A 1 90 ? 12.360 -9.389 1.498 1.00 62.72 90 ALA A N 1
ATOM 707 C CA . ALA A 1 90 ? 11.739 -10.018 0.334 1.00 62.72 90 ALA A CA 1
ATOM 708 C C . ALA A 1 90 ? 12.659 -11.020 -0.392 1.00 62.72 90 ALA A C 1
ATOM 710 O O . ALA A 1 90 ? 12.173 -11.854 -1.145 1.00 62.72 90 ALA A O 1
ATOM 711 N N . PHE A 1 91 ? 13.975 -10.933 -0.161 1.00 65.00 91 PHE A N 1
ATOM 712 C CA . PHE A 1 91 ? 14.968 -11.877 -0.662 1.00 65.00 91 PHE A CA 1
ATOM 713 C C . PHE A 1 91 ? 15.553 -12.642 0.508 1.00 65.00 91 PHE A C 1
ATOM 715 O O . PHE A 1 91 ? 16.254 -12.072 1.349 1.00 65.00 91 PHE A O 1
ATOM 722 N N . HIS A 1 92 ? 15.295 -13.942 0.539 1.00 58.72 92 HIS A N 1
ATOM 723 C CA . HIS A 1 92 ? 16.066 -14.830 1.384 1.00 58.72 92 HIS A CA 1
ATOM 724 C C . HIS A 1 92 ? 17.385 -15.115 0.671 1.00 58.72 92 HIS A C 1
ATOM 726 O O . HIS A 1 92 ? 17.409 -15.578 -0.468 1.00 58.72 92 HIS A O 1
ATOM 732 N N . ASP A 1 93 ? 18.504 -14.847 1.334 1.00 45.59 93 ASP A N 1
ATOM 733 C CA . ASP A 1 93 ? 19.814 -15.317 0.913 1.00 45.59 93 ASP A CA 1
ATOM 734 C C . ASP A 1 93 ? 19.849 -16.845 1.052 1.00 45.59 93 ASP A C 1
ATOM 736 O O . ASP A 1 93 ? 20.299 -17.427 2.037 1.00 45.59 93 ASP A O 1
ATOM 740 N N . GLY A 1 94 ? 19.299 -17.520 0.044 1.00 38.78 94 GLY A N 1
ATOM 741 C CA . GLY A 1 94 ? 19.243 -18.965 -0.091 1.00 38.78 94 GLY A CA 1
ATOM 742 C C . GLY A 1 94 ? 20.630 -19.597 -0.222 1.00 38.78 94 GLY A C 1
ATOM 743 O O . GLY A 1 94 ? 21.003 -20.131 -1.261 1.00 38.78 94 GLY A O 1
ATOM 744 N N . HIS A 1 95 ? 21.376 -19.628 0.875 1.00 32.94 95 HIS A N 1
ATOM 745 C CA . HIS A 1 95 ? 22.321 -20.688 1.202 1.00 32.94 95 HIS A CA 1
ATOM 746 C C . HIS A 1 95 ? 21.831 -21.443 2.440 1.00 32.94 95 HIS A C 1
ATOM 748 O O . HIS A 1 95 ? 22.585 -21.745 3.357 1.00 32.94 95 HIS A O 1
ATOM 754 N N . SER A 1 96 ? 20.544 -21.781 2.467 1.00 37.81 96 SER A N 1
ATOM 755 C CA . SER A 1 96 ? 20.017 -22.806 3.368 1.00 37.81 96 SER A CA 1
ATOM 756 C C . SER A 1 96 ? 19.101 -23.771 2.621 1.00 37.81 96 SER A C 1
ATOM 758 O O . SER A 1 96 ? 18.039 -24.165 3.087 1.00 37.81 96 SER A O 1
ATOM 760 N N . HIS A 1 97 ? 19.578 -24.274 1.479 1.00 33.56 97 HIS A N 1
ATOM 761 C CA . HIS A 1 97 ? 19.304 -25.677 1.206 1.00 33.56 97 HIS A CA 1
ATOM 762 C C . HIS A 1 97 ? 19.986 -26.466 2.320 1.00 33.56 97 HIS A C 1
ATOM 764 O O . HIS A 1 97 ? 21.208 -26.634 2.315 1.00 33.56 97 HIS A O 1
ATOM 770 N N . ALA A 1 98 ? 19.201 -26.921 3.294 1.00 33.41 98 ALA A N 1
ATOM 771 C CA . ALA A 1 98 ? 19.580 -28.060 4.102 1.00 33.41 98 ALA A CA 1
ATOM 772 C C . ALA A 1 98 ? 19.856 -29.206 3.122 1.00 33.41 98 ALA A C 1
ATOM 774 O O . ALA A 1 98 ? 18.949 -29.905 2.678 1.00 33.41 98 ALA A O 1
ATOM 775 N N . ARG A 1 99 ? 21.122 -29.353 2.716 1.00 29.58 99 ARG A N 1
ATOM 776 C CA . ARG A 1 99 ? 21.622 -30.613 2.193 1.00 29.58 99 ARG A CA 1
ATOM 777 C C . ARG A 1 99 ? 21.454 -31.585 3.344 1.00 29.58 99 ARG A C 1
ATOM 779 O O . ARG A 1 99 ? 22.260 -31.587 4.270 1.00 29.58 99 ARG A O 1
ATOM 786 N N . THR A 1 100 ? 20.376 -32.357 3.309 1.00 29.00 100 THR A N 1
ATOM 787 C CA . THR A 1 100 ? 20.282 -33.617 4.028 1.00 29.00 100 THR A CA 1
ATOM 788 C C . THR A 1 100 ? 21.562 -34.361 3.682 1.00 29.00 100 THR A C 1
ATOM 790 O O . THR A 1 100 ? 21.815 -34.675 2.518 1.00 29.00 100 THR A O 1
ATOM 793 N N . THR A 1 101 ? 22.453 -34.493 4.658 1.00 33.75 101 THR A N 1
ATOM 794 C CA . THR A 1 101 ? 23.693 -35.243 4.515 1.00 33.75 101 THR A CA 1
ATOM 795 C C . THR A 1 101 ? 23.324 -36.715 4.441 1.00 33.75 101 THR A C 1
ATOM 797 O O . THR A 1 101 ? 23.432 -37.426 5.437 1.00 33.75 101 THR A O 1
ATOM 800 N N . ASP A 1 102 ? 22.856 -37.162 3.279 1.00 31.58 102 ASP A N 1
ATOM 801 C CA . ASP A 1 102 ? 22.866 -38.578 2.963 1.00 31.58 102 ASP A CA 1
ATOM 802 C C . ASP A 1 102 ? 24.279 -38.951 2.530 1.00 31.58 102 ASP A C 1
ATOM 804 O O . ASP A 1 102 ? 24.872 -38.411 1.593 1.00 31.58 102 ASP A O 1
ATOM 808 N N . GLN A 1 103 ? 24.833 -39.836 3.345 1.00 32.91 103 GLN A N 1
ATOM 809 C CA . GLN A 1 103 ? 26.133 -40.456 3.235 1.00 32.91 103 GLN A CA 1
ATOM 810 C C . GLN A 1 103 ? 26.343 -41.063 1.848 1.00 32.91 103 GLN A C 1
ATOM 812 O O . GLN A 1 103 ? 25.571 -41.921 1.432 1.00 32.91 103 GLN A O 1
ATOM 817 N N . LEU A 1 104 ? 27.475 -40.748 1.217 1.00 27.62 104 LEU A N 1
ATOM 818 C CA . LEU A 1 104 ? 28.210 -41.731 0.423 1.00 27.62 104 LEU A CA 1
ATOM 819 C C . LEU A 1 104 ? 29.718 -41.627 0.717 1.00 27.62 104 LEU A C 1
ATOM 821 O O . LEU A 1 104 ? 30.203 -40.548 1.067 1.00 27.62 104 LEU A O 1
ATOM 825 N N . PRO A 1 105 ? 30.449 -42.755 0.672 1.00 29.59 105 PRO A N 1
ATOM 826 C CA . PRO A 1 105 ? 31.672 -42.946 1.438 1.00 29.59 105 PRO A CA 1
ATOM 827 C C . PRO A 1 105 ? 32.946 -42.618 0.649 1.00 29.59 105 PRO A C 1
ATOM 829 O O . PRO A 1 105 ? 33.031 -42.872 -0.546 1.00 29.59 105 PRO A O 1
ATOM 832 N N . GLY A 1 106 ? 33.959 -42.150 1.384 1.00 33.78 106 GLY A N 1
ATOM 833 C CA . GLY A 1 106 ? 35.379 -42.426 1.148 1.00 33.78 106 GLY A CA 1
ATOM 834 C C . GLY A 1 106 ? 35.981 -42.031 -0.202 1.00 33.78 106 GLY A C 1
ATOM 835 O O . GLY A 1 106 ? 36.022 -42.838 -1.122 1.00 33.78 106 GLY A O 1
ATOM 836 N N . ALA A 1 107 ? 36.622 -40.863 -0.251 1.00 28.14 107 ALA A N 1
ATOM 837 C CA . ALA A 1 107 ? 37.797 -40.655 -1.096 1.00 28.14 107 ALA A CA 1
ATOM 838 C C . ALA A 1 107 ? 38.683 -39.556 -0.492 1.00 28.14 107 ALA A C 1
ATOM 840 O O . ALA A 1 107 ? 38.385 -38.367 -0.574 1.00 28.14 107 ALA A O 1
ATOM 841 N N . SER A 1 108 ? 39.762 -39.978 0.157 1.00 29.08 108 SER A N 1
ATOM 842 C CA . SER A 1 108 ? 40.899 -39.152 0.549 1.00 29.08 108 SER A CA 1
ATOM 843 C C . SER A 1 108 ? 41.807 -38.922 -0.657 1.00 29.08 108 SER A C 1
ATOM 845 O O . SER A 1 108 ? 42.267 -39.900 -1.240 1.00 29.08 108 SER A O 1
ATOM 847 N N . VAL A 1 109 ? 42.117 -37.662 -0.981 1.00 32.31 109 VAL A N 1
ATOM 848 C CA . VAL A 1 109 ? 43.340 -37.279 -1.709 1.00 32.31 109 VAL A CA 1
ATOM 849 C C . VAL A 1 109 ? 43.813 -35.911 -1.202 1.00 32.31 109 VAL A C 1
ATOM 851 O O . VAL A 1 109 ? 43.027 -34.973 -1.079 1.00 32.31 109 VAL A O 1
ATOM 854 N N . GLU A 1 110 ? 45.096 -35.853 -0.857 1.00 27.38 110 GLU A N 1
ATOM 855 C CA . GLU A 1 110 ? 45.859 -34.707 -0.360 1.00 27.38 110 GLU A CA 1
ATOM 856 C C . GLU A 1 110 ? 46.159 -33.645 -1.441 1.00 27.38 110 GLU A C 1
ATOM 858 O O . GLU A 1 110 ? 46.192 -33.955 -2.627 1.00 27.38 110 GLU A O 1
ATOM 863 N N . GLY A 1 111 ? 46.411 -32.413 -0.970 1.00 27.80 111 GLY A N 1
ATOM 864 C CA . GLY A 1 111 ? 47.411 -31.430 -1.436 1.00 27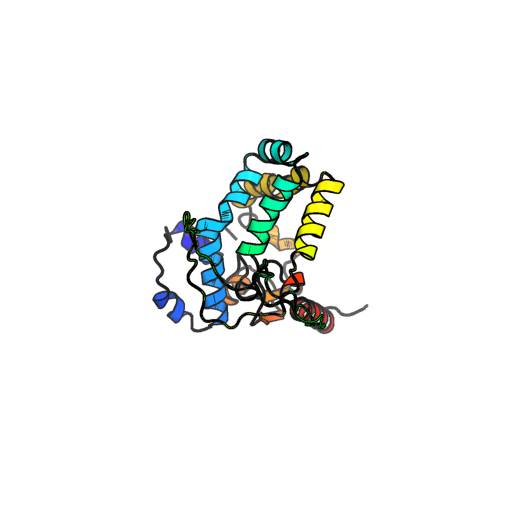.80 111 GLY A CA 1
ATOM 865 C C . GLY A 1 111 ? 47.579 -31.097 -2.926 1.00 27.80 111 GLY A C 1
ATOM 866 O O . GLY A 1 111 ? 48.045 -31.915 -3.702 1.00 27.80 111 GLY A O 1
ATOM 867 N N . ASP A 1 112 ? 47.350 -29.830 -3.296 1.00 27.55 112 ASP A N 1
ATOM 868 C CA . ASP A 1 112 ? 48.446 -28.897 -3.635 1.00 27.55 112 ASP A CA 1
ATOM 869 C C . ASP A 1 112 ? 47.911 -27.516 -4.056 1.00 27.55 112 ASP A C 1
ATOM 871 O O . ASP A 1 112 ? 46.891 -27.376 -4.731 1.00 27.55 112 ASP A O 1
ATOM 875 N N . GLY A 1 113 ? 48.588 -26.462 -3.593 1.00 28.80 113 GLY A N 1
ATOM 876 C CA . GLY A 1 113 ? 48.171 -25.074 -3.770 1.00 28.80 113 GLY A CA 1
ATOM 877 C C . GLY A 1 113 ? 48.638 -24.447 -5.080 1.00 28.80 113 GLY A C 1
ATOM 878 O O . GLY A 1 113 ? 49.782 -24.620 -5.472 1.00 28.80 113 GLY A O 1
ATOM 879 N N . VAL A 1 114 ? 47.791 -23.602 -5.678 1.00 30.66 114 VAL A N 1
ATOM 880 C CA . VAL A 1 114 ? 48.191 -22.473 -6.535 1.00 30.66 114 VAL A CA 1
ATOM 881 C C . VAL A 1 114 ? 47.128 -21.378 -6.395 1.00 30.66 114 VAL A C 1
ATOM 883 O O . VAL A 1 114 ? 45.953 -21.595 -6.677 1.00 30.66 114 VAL A O 1
ATOM 886 N N . GLY A 1 115 ? 47.535 -20.193 -5.935 1.00 30.22 115 GLY A N 1
ATOM 887 C CA . GLY A 1 115 ? 46.656 -19.031 -5.809 1.00 30.22 115 GLY A CA 1
ATOM 888 C C . GLY A 1 115 ? 46.280 -18.415 -7.157 1.00 30.22 115 GLY A C 1
ATOM 889 O O . GLY A 1 115 ? 47.061 -18.476 -8.104 1.00 30.22 115 GLY A O 1
ATOM 890 N N . ARG A 1 116 ? 45.109 -17.766 -7.221 1.00 29.00 116 ARG A N 1
ATOM 891 C CA . ARG A 1 116 ? 44.785 -16.706 -8.191 1.00 29.00 116 ARG A CA 1
ATOM 892 C C . ARG A 1 116 ? 43.532 -15.926 -7.768 1.00 29.00 116 ARG A C 1
ATOM 894 O O . ARG A 1 116 ? 42.475 -16.498 -7.557 1.00 29.00 116 ARG A O 1
ATOM 901 N N . HIS A 1 117 ? 43.722 -14.609 -7.685 1.00 30.09 117 HIS A N 1
ATOM 902 C CA . HIS A 1 117 ? 42.754 -13.511 -7.787 1.00 30.09 117 HIS A CA 1
ATOM 903 C C . HIS A 1 117 ? 41.461 -13.572 -6.959 1.00 30.09 117 HIS A C 1
ATOM 905 O O . HIS A 1 117 ? 40.423 -14.050 -7.405 1.00 30.09 117 HIS A O 1
ATOM 911 N N . GLY A 1 118 ? 41.511 -12.924 -5.790 1.00 26.20 118 GLY A N 1
ATOM 912 C CA . GLY A 1 118 ? 40.325 -12.517 -5.045 1.00 26.20 118 GLY A CA 1
ATOM 913 C C . GLY A 1 118 ? 39.502 -11.495 -5.829 1.00 26.20 118 GLY A C 1
ATOM 914 O O . GLY A 1 118 ? 39.942 -10.367 -6.054 1.00 26.20 118 GLY A O 1
ATOM 915 N N . GLN A 1 119 ? 38.294 -11.888 -6.225 1.00 28.34 119 GLN A N 1
ATOM 916 C CA . GLN A 1 119 ? 37.239 -10.943 -6.559 1.00 28.34 119 GLN A CA 1
ATOM 917 C C . GLN A 1 119 ? 36.704 -10.362 -5.248 1.00 28.34 119 GLN A C 1
ATOM 919 O O . GLN A 1 119 ? 36.073 -11.051 -4.450 1.00 28.34 119 GLN A O 1
ATOM 924 N N . SER A 1 120 ? 37.002 -9.087 -5.013 1.00 26.53 120 SER A N 1
ATOM 925 C CA . SER A 1 120 ? 36.367 -8.294 -3.965 1.00 26.53 120 SER A CA 1
ATOM 926 C C . SER A 1 120 ? 34.892 -8.115 -4.328 1.00 26.53 120 SER A C 1
ATOM 928 O O . SER A 1 120 ? 34.551 -7.304 -5.189 1.00 26.53 120 SER A O 1
ATOM 930 N N . SER A 1 121 ? 34.011 -8.901 -3.709 1.00 29.31 121 SER A N 1
ATOM 931 C CA . SER A 1 121 ? 32.579 -8.621 -3.727 1.00 29.31 121 SER A CA 1
ATOM 932 C C . SER A 1 121 ? 32.344 -7.346 -2.917 1.00 29.31 121 SER A C 1
ATOM 934 O O . SER A 1 121 ? 32.497 -7.347 -1.692 1.00 29.31 121 SER A O 1
ATOM 936 N N . VAL A 1 122 ? 31.987 -6.255 -3.591 1.00 27.41 122 VAL A N 1
ATOM 937 C CA . VAL A 1 122 ? 31.513 -5.032 -2.938 1.00 27.41 122 VAL A CA 1
ATOM 938 C C . VAL A 1 122 ? 30.208 -5.376 -2.223 1.00 27.41 122 VAL A C 1
ATOM 940 O O . VAL A 1 122 ? 29.156 -5.486 -2.846 1.00 27.41 122 VAL A O 1
ATOM 943 N N . ARG A 1 123 ? 30.273 -5.596 -0.907 1.00 25.61 123 ARG A N 1
ATOM 944 C CA . ARG A 1 123 ? 29.077 -5.678 -0.067 1.00 25.61 123 ARG A CA 1
ATOM 945 C C . ARG A 1 123 ? 28.521 -4.264 0.061 1.00 25.61 123 ARG A C 1
ATOM 947 O O . ARG A 1 123 ? 29.143 -3.414 0.697 1.00 25.61 123 ARG A O 1
ATOM 954 N N . LEU A 1 124 ? 27.374 -4.009 -0.563 1.00 28.11 124 LEU A N 1
ATOM 955 C CA . LEU A 1 124 ? 26.564 -2.823 -0.296 1.00 28.11 124 LEU A CA 1
ATOM 956 C C . LEU A 1 124 ? 26.097 -2.911 1.162 1.00 28.11 124 LEU A C 1
ATOM 958 O O . LEU A 1 124 ? 25.143 -3.610 1.483 1.00 28.11 124 LEU A O 1
ATOM 962 N N . GLY A 1 125 ? 26.843 -2.271 2.061 1.00 22.75 125 GLY A N 1
ATOM 963 C CA . GLY A 1 125 ? 26.524 -2.221 3.481 1.00 22.75 125 GLY A CA 1
ATOM 964 C C . GLY A 1 125 ? 25.312 -1.330 3.721 1.00 22.75 125 GLY A C 1
ATOM 965 O O . GLY A 1 125 ? 25.454 -0.122 3.894 1.00 22.75 125 GLY A O 1
ATOM 966 N N . VAL A 1 126 ? 24.124 -1.925 3.744 1.00 33.25 126 VAL A N 1
ATOM 967 C CA . VAL A 1 126 ? 22.959 -1.333 4.405 1.00 33.25 126 VAL A CA 1
ATOM 968 C C . VAL A 1 126 ? 23.109 -1.654 5.889 1.00 33.25 126 VAL A C 1
ATOM 970 O O . VAL A 1 126 ? 23.294 -2.814 6.246 1.00 33.25 126 VAL A O 1
ATOM 973 N N . SER A 1 127 ? 23.110 -0.642 6.763 1.00 30.88 127 SER A N 1
ATOM 974 C CA . SER A 1 127 ? 23.221 -0.875 8.206 1.00 30.88 127 SER A CA 1
ATOM 975 C C . SER A 1 127 ? 22.053 -1.745 8.675 1.00 30.88 127 SER A C 1
ATOM 977 O O . SER A 1 127 ? 20.901 -1.303 8.632 1.00 30.88 127 SER A O 1
ATOM 979 N N . GLU A 1 128 ? 22.352 -2.968 9.104 1.00 36.88 128 GLU A N 1
ATOM 980 C CA . GLU A 1 128 ? 21.363 -3.907 9.622 1.00 36.88 128 GLU A CA 1
ATOM 981 C C . GLU A 1 128 ? 20.689 -3.313 10.862 1.00 36.88 128 GLU A C 1
ATOM 983 O O . GLU A 1 128 ? 21.317 -2.976 11.868 1.00 36.88 128 GLU A O 1
ATOM 988 N N . SER A 1 129 ? 19.376 -3.141 10.756 1.00 38.78 129 SER A N 1
ATOM 989 C CA . SER A 1 129 ? 18.498 -2.837 11.877 1.00 38.78 129 SER A CA 1
ATOM 990 C C . SER A 1 129 ? 18.597 -3.974 12.899 1.00 38.78 129 SER A C 1
ATOM 992 O O . SER A 1 129 ? 18.354 -5.123 12.554 1.00 38.78 129 SER A O 1
ATOM 994 N N . SER A 1 130 ? 18.872 -3.654 14.166 1.00 39.56 130 SER A N 1
ATOM 995 C CA . SER A 1 130 ? 18.949 -4.592 15.304 1.00 39.56 130 SER A CA 1
ATOM 996 C C . SER A 1 130 ? 17.620 -5.270 15.684 1.00 39.56 130 SER A C 1
ATOM 998 O O . SER A 1 130 ? 17.504 -5.871 16.752 1.00 39.56 130 SER A O 1
ATOM 1000 N N . ALA A 1 131 ? 16.595 -5.150 14.842 1.00 44.25 131 ALA A N 1
ATOM 1001 C CA . ALA A 1 131 ? 15.321 -5.818 15.035 1.00 44.25 131 ALA A CA 1
ATOM 1002 C C . ALA A 1 131 ? 15.427 -7.293 14.599 1.00 44.25 131 ALA A C 1
ATOM 1004 O O . ALA A 1 131 ? 16.087 -7.578 13.601 1.00 44.25 131 ALA A O 1
ATOM 1005 N N . PRO A 1 132 ? 14.790 -8.233 15.320 1.00 44.56 132 PRO A N 1
ATOM 1006 C CA . PRO A 1 132 ? 14.829 -9.648 14.966 1.00 44.56 132 PRO A CA 1
ATOM 1007 C C . PRO A 1 132 ? 14.287 -9.864 13.549 1.00 44.56 132 PRO A C 1
ATOM 1009 O O . PRO A 1 132 ? 13.280 -9.257 13.177 1.00 44.56 132 PRO A O 1
ATOM 1012 N N . VAL A 1 133 ? 14.955 -10.730 12.780 1.00 53.28 133 VAL A N 1
ATOM 1013 C CA . VAL A 1 133 ? 14.498 -11.160 11.453 1.00 53.28 133 VAL A CA 1
ATOM 1014 C C . VAL A 1 133 ? 13.127 -11.815 11.611 1.00 53.28 133 VAL A C 1
ATOM 1016 O O . VAL A 1 133 ? 12.991 -12.840 12.279 1.00 53.28 133 VAL A O 1
ATOM 1019 N N . ASN A 1 134 ? 12.114 -11.200 11.016 1.00 49.78 134 ASN A N 1
ATOM 1020 C CA . ASN A 1 134 ? 10.775 -11.738 10.898 1.00 49.78 134 ASN A CA 1
ATOM 1021 C C . ASN A 1 134 ? 10.790 -12.797 9.786 1.00 49.78 134 ASN A C 1
ATOM 1023 O O . ASN A 1 134 ? 10.847 -12.471 8.603 1.00 49.78 134 ASN A O 1
ATOM 1027 N N . ARG A 1 135 ? 10.788 -14.074 10.177 1.00 49.56 135 ARG A N 1
ATOM 1028 C CA . ARG A 1 135 ? 10.726 -15.213 9.245 1.00 49.56 135 ARG A CA 1
ATOM 1029 C C . ARG A 1 135 ? 9.311 -15.499 8.739 1.00 49.56 135 ARG A C 1
ATOM 1031 O O . ARG A 1 135 ? 9.156 -16.370 7.892 1.00 49.56 135 ARG A O 1
ATOM 1038 N N . ASP A 1 136 ? 8.320 -14.756 9.223 1.00 48.62 136 ASP A N 1
ATOM 1039 C CA . ASP A 1 136 ? 6.906 -14.942 8.907 1.00 48.62 136 ASP A CA 1
ATOM 1040 C C . ASP A 1 136 ? 6.430 -13.990 7.792 1.00 48.62 136 ASP A C 1
ATOM 1042 O O . ASP A 1 136 ? 5.226 -13.814 7.603 1.00 48.62 136 ASP A O 1
ATOM 1046 N N . SER A 1 137 ? 7.351 -13.365 7.038 1.00 59.06 137 SER A N 1
ATOM 1047 C CA . SER A 1 137 ? 6.982 -12.688 5.786 1.00 59.06 137 SER A CA 1
ATOM 1048 C C . SER A 1 137 ? 6.379 -13.702 4.827 1.00 59.06 137 SER A C 1
ATOM 1050 O O . SER A 1 137 ? 7.046 -14.673 4.470 1.00 59.06 137 SER A O 1
ATOM 1052 N N . ALA A 1 138 ? 5.155 -13.477 4.349 1.00 61.53 138 ALA A N 1
ATOM 1053 C CA . ALA A 1 138 ? 4.604 -14.322 3.289 1.00 61.53 138 ALA A CA 1
ATOM 1054 C C . ALA A 1 138 ? 5.145 -13.948 1.893 1.00 61.53 138 ALA A C 1
ATOM 1056 O O . ALA A 1 138 ? 4.794 -14.589 0.897 1.00 61.53 138 ALA A O 1
ATOM 1057 N N . ILE A 1 139 ? 5.972 -12.901 1.788 1.00 78.25 139 ILE A N 1
ATOM 1058 C CA . ILE A 1 139 ? 6.574 -12.486 0.519 1.00 78.25 139 ILE A CA 1
ATOM 1059 C C . ILE A 1 139 ? 7.823 -13.328 0.274 1.00 78.25 139 ILE A C 1
ATOM 1061 O O . ILE A 1 139 ? 8.881 -13.074 0.841 1.00 78.25 139 ILE A O 1
ATOM 1065 N N . SER A 1 140 ? 7.675 -14.333 -0.585 1.00 80.81 140 SER A N 1
ATOM 1066 C CA . SER A 1 140 ? 8.755 -15.186 -1.074 1.00 80.81 140 SER A CA 1
ATOM 1067 C C . SER A 1 140 ? 9.197 -14.780 -2.482 1.00 80.81 140 SER A C 1
ATOM 1069 O O . SER A 1 140 ? 8.465 -14.098 -3.207 1.00 80.81 140 SER A O 1
ATOM 1071 N N . ASP A 1 141 ? 10.353 -15.287 -2.916 1.00 84.19 141 ASP A N 1
ATOM 1072 C CA . ASP A 1 141 ? 10.814 -15.171 -4.306 1.00 84.19 141 ASP A CA 1
ATOM 1073 C C . ASP A 1 141 ? 9.743 -15.654 -5.302 1.00 84.19 141 ASP A C 1
ATOM 1075 O O . ASP A 1 141 ? 9.527 -15.039 -6.347 1.00 84.19 141 ASP A O 1
ATOM 1079 N N . GLU A 1 142 ? 9.018 -16.724 -4.957 1.00 86.06 142 GLU A N 1
ATOM 1080 C CA . GLU A 1 142 ? 7.902 -17.243 -5.752 1.00 86.06 142 GLU A CA 1
ATOM 1081 C C . GLU A 1 142 ? 6.756 -16.229 -5.841 1.00 86.06 142 GLU A C 1
ATOM 1083 O O . GLU A 1 142 ? 6.274 -15.960 -6.939 1.00 86.06 142 GLU A O 1
ATOM 1088 N N . THR A 1 143 ? 6.360 -15.604 -4.727 1.00 87.88 143 THR A N 1
ATOM 1089 C CA . THR A 1 143 ? 5.330 -14.553 -4.720 1.00 87.88 143 THR A CA 1
ATOM 1090 C C . THR A 1 143 ? 5.706 -13.406 -5.660 1.00 87.88 143 THR A C 1
ATOM 1092 O O . THR A 1 143 ? 4.861 -12.930 -6.424 1.00 87.88 143 THR A O 1
ATOM 1095 N N . ILE A 1 144 ? 6.970 -12.979 -5.658 1.00 88.75 144 ILE A N 1
ATOM 1096 C CA . ILE A 1 144 ? 7.449 -11.900 -6.533 1.00 88.75 144 ILE A CA 1
ATOM 1097 C C . ILE A 1 144 ? 7.417 -12.338 -8.001 1.00 88.75 144 ILE A C 1
ATOM 1099 O O . ILE A 1 144 ? 6.903 -11.605 -8.850 1.00 88.75 144 ILE A O 1
ATOM 1103 N N . LEU A 1 145 ? 7.912 -13.543 -8.301 1.00 92.00 145 LEU A N 1
ATOM 1104 C CA . LEU A 1 145 ? 7.903 -14.106 -9.653 1.00 92.00 145 LEU A CA 1
ATOM 1105 C C . LEU A 1 145 ? 6.484 -14.274 -10.195 1.00 92.00 145 LEU A C 1
ATOM 1107 O O . LEU A 1 145 ? 6.234 -13.937 -11.352 1.00 92.00 145 LEU A O 1
ATOM 1111 N N . VAL A 1 146 ? 5.545 -14.743 -9.372 1.00 93.38 146 VAL A N 1
ATOM 1112 C CA . VAL A 1 146 ? 4.130 -14.868 -9.740 1.00 93.38 146 VAL A CA 1
ATOM 1113 C C . VAL A 1 146 ? 3.552 -13.499 -10.091 1.00 93.38 146 VAL A C 1
ATOM 1115 O O . VAL A 1 146 ? 2.939 -13.356 -11.147 1.00 93.38 146 VAL A O 1
ATOM 1118 N N . ASN A 1 147 ? 3.795 -12.473 -9.271 1.00 93.50 147 ASN A N 1
ATOM 1119 C CA . ASN A 1 147 ? 3.316 -11.117 -9.547 1.00 93.50 147 ASN A CA 1
ATOM 1120 C C . ASN A 1 147 ? 3.911 -10.547 -10.846 1.00 93.50 147 ASN A C 1
ATOM 1122 O O . ASN A 1 147 ? 3.164 -10.065 -11.696 1.00 93.50 147 ASN A O 1
ATOM 1126 N N . ALA A 1 148 ? 5.226 -10.665 -11.052 1.00 94.50 148 ALA A N 1
ATOM 1127 C CA . ALA A 1 148 ? 5.870 -10.224 -12.291 1.00 94.50 148 ALA A CA 1
ATOM 1128 C C . ALA A 1 148 ? 5.334 -10.983 -13.522 1.00 94.50 148 ALA A C 1
ATOM 1130 O O . ALA A 1 148 ? 5.105 -10.389 -14.576 1.00 94.50 148 ALA A O 1
ATOM 1131 N N . THR A 1 149 ? 5.071 -12.284 -13.376 1.00 96.19 149 THR A N 1
ATOM 1132 C CA . THR A 1 149 ? 4.521 -13.135 -14.441 1.00 96.19 149 THR A CA 1
ATOM 1133 C C . THR A 1 149 ? 3.092 -12.744 -14.798 1.00 96.19 149 THR A C 1
ATOM 1135 O O . THR A 1 149 ? 2.767 -12.684 -15.979 1.00 96.19 149 THR A O 1
ATOM 1138 N N . ILE A 1 150 ? 2.240 -12.421 -13.816 1.00 96.25 150 ILE A N 1
ATOM 1139 C CA . ILE A 1 150 ? 0.886 -11.909 -14.081 1.00 96.25 150 ILE A CA 1
ATOM 1140 C C . ILE A 1 150 ? 0.969 -10.665 -14.966 1.00 96.25 150 ILE A C 1
ATOM 1142 O O . ILE A 1 150 ? 0.253 -10.581 -15.960 1.00 96.25 150 ILE A O 1
ATOM 1146 N N . TYR A 1 151 ? 1.871 -9.734 -14.657 1.00 95.94 151 TYR A N 1
ATOM 1147 C CA . TYR A 1 151 ? 2.041 -8.509 -15.438 1.00 95.94 151 TYR A CA 1
ATOM 1148 C C . TYR A 1 151 ? 2.550 -8.777 -16.855 1.00 95.94 151 TYR A C 1
ATOM 1150 O O . TYR A 1 151 ? 2.026 -8.193 -17.803 1.00 95.94 151 TYR A O 1
ATOM 1158 N N . ALA A 1 152 ? 3.518 -9.685 -17.001 1.00 95.31 152 ALA A N 1
ATOM 1159 C CA . ALA A 1 152 ? 4.076 -10.065 -18.295 1.00 95.31 152 ALA A CA 1
ATOM 1160 C C . ALA A 1 152 ? 3.076 -10.828 -19.181 1.00 95.31 152 ALA A C 1
ATOM 1162 O O . ALA A 1 152 ? 3.038 -10.611 -20.382 1.00 95.31 152 ALA A O 1
ATOM 1163 N N . LEU A 1 153 ? 2.252 -11.716 -18.613 1.00 96.56 153 LEU A N 1
ATOM 1164 C CA . LEU A 1 153 ? 1.289 -12.519 -19.381 1.00 96.56 153 LEU A CA 1
ATOM 1165 C C . LEU A 1 153 ? 0.000 -11.768 -19.731 1.00 96.56 153 LEU A C 1
ATOM 1167 O O . LEU A 1 153 ? -0.751 -12.216 -20.594 1.00 96.56 153 LEU A O 1
ATOM 1171 N N . THR A 1 154 ? -0.293 -10.675 -19.029 1.00 96.50 154 THR A N 1
ATOM 1172 C CA . THR A 1 154 ? -1.513 -9.880 -19.239 1.00 96.50 154 THR A CA 1
ATOM 1173 C C . THR A 1 154 ? -1.250 -8.561 -19.956 1.00 96.50 154 THR A C 1
ATOM 1175 O O . THR A 1 154 ? -2.180 -7.770 -20.099 1.00 96.50 154 THR A O 1
ATOM 1178 N N . ASP A 1 155 ? -0.002 -8.304 -20.363 1.00 94.69 155 ASP A N 1
ATOM 1179 C CA . ASP A 1 155 ? 0.447 -7.041 -20.959 1.00 94.69 155 ASP A CA 1
ATOM 1180 C C . ASP A 1 155 ? 0.034 -5.803 -20.139 1.00 94.69 155 ASP A C 1
ATOM 1182 O O . ASP A 1 155 ? -0.181 -4.704 -20.659 1.00 94.69 155 ASP A O 1
ATOM 1186 N N . SER A 1 156 ? -0.085 -5.965 -18.818 1.00 95.31 156 SER A N 1
ATOM 1187 C CA . SER A 1 156 ? -0.707 -4.956 -17.960 1.00 95.31 156 SER A CA 1
ATOM 1188 C C . SER A 1 156 ? 0.276 -3.924 -17.414 1.00 95.31 156 SER A C 1
ATOM 1190 O O . SER A 1 156 ? -0.160 -2.932 -16.823 1.00 95.31 156 SER A O 1
ATOM 1192 N N . ILE A 1 157 ? 1.587 -4.087 -17.653 1.00 94.06 157 ILE A N 1
ATOM 1193 C CA . ILE A 1 157 ? 2.621 -3.174 -17.144 1.00 94.06 157 ILE A CA 1
ATOM 1194 C C . ILE A 1 157 ? 2.361 -1.727 -17.576 1.00 94.06 157 ILE A C 1
ATOM 1196 O O . ILE A 1 157 ? 2.254 -0.846 -16.726 1.00 94.06 157 ILE A O 1
ATOM 1200 N N . GLN A 1 158 ? 2.126 -1.483 -18.866 1.00 93.12 158 GLN A N 1
ATOM 1201 C CA . GLN A 1 158 ? 1.877 -0.136 -19.377 1.00 93.12 158 GLN A CA 1
ATOM 1202 C C . GLN A 1 158 ? 0.550 0.437 -18.866 1.00 93.12 158 GLN A C 1
ATOM 1204 O O . GLN A 1 158 ? 0.498 1.591 -18.439 1.00 93.12 158 GLN A O 1
ATOM 1209 N N . THR A 1 159 ? -0.526 -0.355 -18.878 1.00 94.81 159 THR A N 1
ATOM 1210 C CA . THR A 1 159 ? -1.840 0.107 -18.402 1.00 94.81 159 THR A CA 1
ATOM 1211 C C . THR A 1 159 ? -1.847 0.381 -16.900 1.00 94.81 159 THR A C 1
ATOM 1213 O O . THR A 1 159 ? -2.566 1.268 -16.448 1.00 94.81 159 THR A O 1
ATOM 1216 N N . SER A 1 160 ? -1.006 -0.313 -16.126 1.00 94.38 160 SER A N 1
ATOM 1217 C CA . SER A 1 160 ? -0.879 -0.113 -14.679 1.00 94.38 160 SER A CA 1
ATOM 1218 C C . SER A 1 160 ? -0.251 1.229 -14.287 1.00 94.38 160 SER A C 1
ATOM 1220 O O . SER A 1 160 ? -0.390 1.649 -13.142 1.00 94.38 160 SER A O 1
ATOM 1222 N N . PHE A 1 161 ? 0.400 1.929 -15.224 1.00 94.25 161 PHE A N 1
ATOM 1223 C CA . PHE A 1 161 ? 0.984 3.253 -14.984 1.00 94.25 161 PHE A CA 1
ATOM 1224 C C . PHE A 1 161 ? -0.026 4.391 -15.164 1.00 94.25 161 PHE A C 1
ATOM 1226 O O . PHE A 1 161 ? 0.195 5.494 -14.670 1.00 94.25 161 PHE A O 1
ATOM 1233 N N . LEU A 1 162 ? -1.154 4.146 -15.841 1.00 91.94 162 LEU A N 1
ATOM 1234 C CA . LEU A 1 162 ? -2.166 5.175 -16.097 1.00 91.94 162 LEU A CA 1
ATOM 1235 C C . LEU A 1 162 ? -2.748 5.797 -14.819 1.00 91.94 162 LEU A C 1
ATOM 1237 O O . LEU A 1 162 ? -2.860 7.022 -14.792 1.00 91.94 162 LEU A O 1
ATOM 1241 N N . PRO A 1 163 ? -3.033 5.038 -13.738 1.00 90.94 163 PRO A N 1
ATOM 1242 C CA . PRO A 1 163 ? -3.450 5.635 -12.478 1.00 90.94 163 PRO A CA 1
ATOM 1243 C C . PRO A 1 163 ? -2.462 6.676 -11.956 1.00 90.94 163 PRO A C 1
ATOM 1245 O O . PRO A 1 163 ? -2.912 7.689 -11.439 1.00 90.94 163 PRO A O 1
ATOM 1248 N N . TYR A 1 164 ? -1.146 6.490 -12.123 1.00 90.00 164 TYR A N 1
ATOM 1249 C CA . TYR A 1 164 ? -0.127 7.475 -11.727 1.00 90.00 164 TYR A CA 1
ATOM 1250 C C . TYR A 1 164 ? -0.181 8.724 -12.598 1.00 90.00 164 TYR A C 1
ATOM 1252 O O . TYR A 1 164 ? -0.122 9.835 -12.084 1.00 90.00 164 TYR A O 1
ATOM 1260 N N . TYR A 1 165 ? -0.344 8.552 -13.909 1.00 89.50 165 TYR A N 1
ATOM 1261 C CA . TYR A 1 165 ? -0.506 9.675 -14.829 1.00 89.50 165 TYR A CA 1
ATOM 1262 C C . TYR A 1 165 ? -1.742 10.500 -14.475 1.00 89.50 165 TYR A C 1
ATOM 1264 O O . TYR A 1 165 ? -1.638 11.701 -14.257 1.00 89.50 165 TYR A O 1
ATOM 1272 N N . GLU A 1 166 ? -2.904 9.860 -14.344 1.00 86.81 166 GLU A N 1
ATOM 1273 C CA . GLU A 1 166 ? -4.153 10.530 -13.973 1.00 86.81 166 GLU A CA 1
ATOM 1274 C C . GLU A 1 166 ? -4.052 11.191 -12.601 1.00 86.81 166 GLU A C 1
ATOM 1276 O O . GLU A 1 166 ? -4.462 12.340 -12.413 1.00 86.81 166 GLU A O 1
ATOM 1281 N N . SER A 1 167 ? -3.482 10.473 -11.638 1.00 80.25 167 SER A N 1
ATOM 1282 C CA . SER A 1 167 ? -3.335 10.986 -10.290 1.00 80.25 167 SER A CA 1
ATOM 1283 C C . SER A 1 167 ? -2.331 12.124 -10.204 1.00 80.25 167 SER A C 1
ATOM 1285 O O . SER A 1 167 ? -2.602 13.013 -9.420 1.00 80.25 167 SER A O 1
ATOM 1287 N N . GLU A 1 168 ? -1.269 12.224 -11.010 1.00 74.25 168 GLU A N 1
ATOM 1288 C CA . GLU A 1 168 ? -0.415 13.430 -11.057 1.00 74.25 168 GLU A CA 1
ATOM 1289 C C . GLU A 1 168 ? -1.226 14.692 -11.413 1.00 74.25 168 GLU A C 1
ATOM 1291 O O . GLU A 1 168 ? -1.047 15.751 -10.807 1.00 74.25 168 GLU A O 1
ATOM 1296 N N . PHE A 1 169 ? -2.206 14.586 -12.319 1.00 64.50 169 PHE A N 1
ATOM 1297 C CA . PHE A 1 169 ? -3.120 15.701 -12.617 1.00 64.50 169 PHE A CA 1
ATOM 1298 C C . PHE A 1 169 ? -4.162 15.931 -11.514 1.00 64.50 169 PHE A C 1
ATOM 1300 O O . PHE A 1 169 ? -4.595 17.070 -11.300 1.00 64.50 169 PHE A O 1
ATOM 1307 N N . MET A 1 170 ? -4.565 14.877 -10.796 1.00 61.31 170 MET A N 1
ATOM 1308 C CA . MET A 1 170 ? -5.529 14.966 -9.693 1.00 61.31 170 MET A CA 1
ATOM 1309 C C . MET A 1 170 ? -4.897 15.316 -8.342 1.00 61.31 170 MET A C 1
ATOM 1311 O O . MET A 1 170 ? -5.589 15.874 -7.496 1.00 61.31 170 MET A O 1
ATOM 1315 N N . TRP A 1 171 ? -3.611 15.051 -8.113 1.00 59.50 171 TRP A N 1
ATOM 1316 C CA . TRP A 1 171 ? -2.895 15.232 -6.844 1.00 59.50 171 TRP A CA 1
ATOM 1317 C C . TRP A 1 171 ? -2.997 16.657 -6.316 1.00 59.50 171 TRP A C 1
ATOM 1319 O O . TRP A 1 171 ? -3.262 16.845 -5.125 1.00 59.50 171 TRP A O 1
ATOM 1329 N N . PRO A 1 172 ? -2.884 17.686 -7.178 1.00 60.88 172 PRO A N 1
ATOM 1330 C CA . PRO A 1 172 ? -3.151 19.050 -6.774 1.00 60.88 172 PRO A CA 1
ATOM 1331 C C . PRO A 1 172 ? -4.597 19.237 -6.292 1.00 60.88 172 PRO A C 1
ATOM 1333 O O . PRO A 1 172 ? -4.841 20.098 -5.456 1.00 60.88 172 PRO A O 1
ATOM 1336 N N . GLN A 1 173 ? -5.570 18.495 -6.809 1.00 56.41 173 GLN A N 1
ATOM 1337 C CA . GLN A 1 173 ? -6.988 18.617 -6.453 1.00 56.41 173 GLN A CA 1
ATOM 1338 C C . GLN A 1 173 ? -7.372 17.813 -5.208 1.00 56.41 173 GLN A C 1
ATOM 1340 O O . GLN A 1 173 ? -8.331 18.193 -4.527 1.00 56.41 173 GLN A O 1
ATOM 1345 N N . ILE A 1 174 ? -6.607 16.765 -4.868 1.00 55.38 174 ILE A N 1
ATOM 1346 C CA . ILE A 1 174 ? -6.852 15.910 -3.702 1.00 55.38 174 ILE A CA 1
ATOM 1347 C C . ILE A 1 174 ? -6.972 16.781 -2.451 1.00 55.38 174 ILE A C 1
ATOM 1349 O O . ILE A 1 174 ? -6.046 17.447 -1.986 1.00 55.38 174 ILE A O 1
ATOM 1353 N N . GLY A 1 175 ? -8.200 16.809 -1.940 1.00 53.03 175 GLY A N 1
ATOM 1354 C CA . GLY A 1 175 ? -8.602 17.539 -0.760 1.00 53.03 175 GLY A CA 1
ATOM 1355 C C . GLY A 1 175 ? -8.791 19.061 -0.903 1.00 53.03 175 GLY A C 1
ATOM 1356 O O . GLY A 1 175 ? -9.339 19.665 0.026 1.00 53.03 175 GLY A O 1
ATOM 1357 N N . ARG A 1 176 ? -8.440 19.699 -2.022 1.00 53.22 176 ARG A N 1
ATOM 1358 C CA . ARG A 1 176 ? -8.961 21.049 -2.323 1.00 53.22 176 ARG A CA 1
ATOM 1359 C C . ARG A 1 176 ? -10.436 21.006 -2.714 1.00 53.22 176 ARG A C 1
ATOM 1361 O O . ARG A 1 176 ? -11.163 21.954 -2.420 1.00 53.22 176 ARG A O 1
ATOM 1368 N N . ASP A 1 177 ? -10.874 19.889 -3.281 1.00 60.78 177 ASP A N 1
ATOM 1369 C CA . ASP A 1 177 ? -12.282 19.614 -3.507 1.00 60.78 177 ASP A CA 1
ATOM 1370 C C . ASP A 1 177 ? -13.013 19.359 -2.173 1.00 60.78 177 ASP A C 1
ATOM 1372 O O . ASP A 1 177 ? -12.704 18.425 -1.424 1.00 60.78 177 ASP A O 1
ATOM 1376 N N . LYS A 1 178 ? -13.980 20.230 -1.856 1.00 59.19 178 LYS A N 1
ATOM 1377 C CA . LYS A 1 178 ? -14.841 20.105 -0.669 1.00 59.19 178 LYS A CA 1
ATOM 1378 C C . LYS A 1 178 ? -15.815 18.930 -0.792 1.00 59.19 178 LYS A C 1
ATOM 1380 O O . LYS A 1 178 ? -16.343 18.490 0.229 1.00 59.19 178 LYS A O 1
ATOM 1385 N N . GLU A 1 179 ? -16.042 18.426 -2.002 1.00 67.19 179 GLU A N 1
ATOM 1386 C CA . GLU A 1 179 ? -16.946 17.315 -2.286 1.00 67.19 179 GLU A CA 1
ATOM 1387 C C . GLU A 1 179 ? -16.266 15.946 -2.227 1.00 67.19 179 GLU A C 1
ATOM 1389 O O . GLU A 1 179 ? -16.969 14.952 -2.082 1.00 67.19 179 GLU A O 1
ATOM 1394 N N . TRP A 1 180 ? -14.928 15.878 -2.221 1.00 66.38 180 TRP A N 1
ATOM 1395 C CA . TRP A 1 180 ? -14.173 14.613 -2.206 1.00 66.38 180 TRP A CA 1
ATOM 1396 C C . TRP A 1 180 ? -14.625 13.652 -1.096 1.00 66.38 180 TRP A C 1
ATOM 1398 O O . TRP A 1 180 ? -14.766 12.451 -1.302 1.00 66.38 180 TRP A O 1
ATOM 1408 N N . ASN A 1 181 ? -14.912 14.199 0.091 1.00 67.19 181 ASN A N 1
ATOM 1409 C CA . ASN A 1 181 ? -15.378 13.417 1.235 1.00 67.19 181 ASN A CA 1
ATOM 1410 C C . ASN A 1 181 ? -16.905 13.402 1.391 1.00 67.19 181 ASN A C 1
ATOM 1412 O O . ASN A 1 181 ? -17.392 12.820 2.358 1.00 67.19 181 ASN A O 1
ATOM 1416 N N . ARG A 1 182 ? -17.676 14.052 0.506 1.00 76.38 182 ARG A N 1
ATOM 1417 C CA . ARG A 1 182 ? -19.135 14.198 0.658 1.00 76.38 182 ARG A CA 1
ATOM 1418 C C . ARG A 1 182 ? -19.804 12.840 0.821 1.00 76.38 182 ARG A C 1
ATOM 1420 O O . ARG A 1 182 ? -20.556 12.646 1.772 1.00 76.38 182 ARG A O 1
ATOM 1427 N N . ASP A 1 183 ? -19.466 11.904 -0.056 1.00 79.06 183 ASP A N 1
ATOM 1428 C CA . ASP A 1 183 ? -20.164 10.622 -0.155 1.00 79.06 183 ASP A CA 1
ATOM 1429 C C . ASP A 1 183 ? -19.711 9.612 0.910 1.00 79.06 183 ASP A C 1
ATOM 1431 O O . ASP A 1 183 ? -20.389 8.608 1.148 1.00 79.06 183 ASP A O 1
ATOM 1435 N N . ILE A 1 184 ? -18.582 9.872 1.578 1.00 77.62 184 ILE A N 1
ATOM 1436 C CA . ILE A 1 184 ? -18.075 9.064 2.699 1.00 77.62 184 ILE A CA 1
ATOM 1437 C C . ILE A 1 184 ? -18.334 9.711 4.063 1.00 77.62 184 ILE A C 1
ATOM 1439 O O . ILE A 1 184 ? -18.137 9.075 5.099 1.00 77.62 184 ILE A O 1
ATOM 1443 N N . LYS A 1 185 ? -18.796 10.966 4.092 1.00 80.44 185 LYS A N 1
ATOM 1444 C CA . LYS A 1 185 ? -19.040 11.702 5.331 1.00 80.44 185 LYS A CA 1
ATOM 1445 C C . LYS A 1 185 ? -20.059 10.960 6.195 1.00 80.44 185 LYS A C 1
ATOM 1447 O O . LYS A 1 185 ? -21.162 10.651 5.758 1.00 80.44 185 LYS A O 1
ATOM 1452 N N . GLY A 1 186 ? -19.684 10.688 7.443 1.00 85.38 186 GLY A N 1
ATOM 1453 C CA . GLY A 1 186 ? -20.534 10.007 8.423 1.00 85.38 186 GLY A CA 1
ATOM 1454 C C . GLY A 1 186 ? -20.578 8.479 8.302 1.00 85.38 186 GLY A C 1
ATOM 1455 O O . GLY A 1 186 ? -20.960 7.827 9.273 1.00 85.38 186 GLY A O 1
ATOM 1456 N N . LYS A 1 187 ? -20.133 7.885 7.186 1.00 90.44 187 LYS A N 1
ATOM 1457 C CA . LYS A 1 187 ? -20.039 6.422 7.060 1.00 90.44 187 LYS A CA 1
ATOM 1458 C C . LYS A 1 187 ? -18.939 5.875 7.982 1.00 90.44 187 LYS A C 1
ATOM 1460 O O . LYS A 1 187 ? -17.905 6.532 8.095 1.00 90.44 187 LYS A O 1
ATOM 1465 N N . PRO A 1 188 ? -19.131 4.704 8.621 1.00 93.62 188 PRO A N 1
ATOM 1466 C CA . PRO A 1 188 ? -18.093 4.062 9.424 1.00 93.62 188 PRO A CA 1
ATOM 1467 C C . PRO A 1 188 ? -16.775 3.951 8.652 1.00 93.62 188 PRO A C 1
ATOM 1469 O O . PRO A 1 188 ? -16.746 3.401 7.552 1.00 93.62 188 PRO A O 1
ATOM 1472 N N . TYR A 1 189 ? -15.697 4.481 9.226 1.00 92.56 189 TYR A N 1
ATOM 1473 C CA . TYR A 1 189 ? -14.350 4.397 8.674 1.00 92.56 189 TYR A CA 1
ATOM 1474 C C . TYR A 1 189 ? -13.441 3.635 9.643 1.00 92.56 189 TYR A C 1
ATOM 1476 O O . TYR A 1 189 ? -13.386 3.952 10.836 1.00 92.56 189 TYR A O 1
ATOM 1484 N N . GLY A 1 190 ? -12.743 2.629 9.120 1.00 94.44 190 GLY A N 1
ATOM 1485 C CA 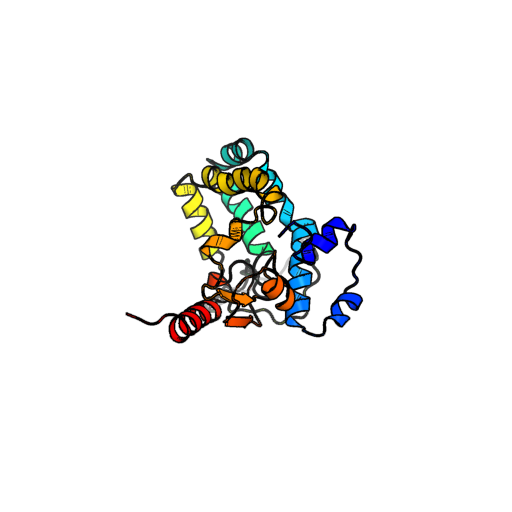. GLY A 1 190 ? -11.760 1.830 9.843 1.00 94.44 190 GLY A CA 1
ATOM 1486 C C . GLY A 1 190 ? -10.360 2.017 9.267 1.00 94.44 190 GLY A C 1
ATOM 1487 O O . GLY A 1 190 ? -10.212 2.213 8.061 1.00 94.44 190 GLY A O 1
ATOM 1488 N N . HIS A 1 191 ? -9.338 1.965 10.121 1.00 95.06 191 HIS A N 1
ATOM 1489 C CA . HIS A 1 191 ? -7.943 2.078 9.700 1.00 95.06 191 HIS A CA 1
ATOM 1490 C C . HIS A 1 191 ? -7.033 1.075 10.419 1.00 95.06 191 HIS A C 1
ATOM 1492 O O . HIS A 1 191 ? -6.921 1.092 11.645 1.00 95.06 191 HIS A O 1
ATOM 1498 N N . SER A 1 192 ? -6.336 0.250 9.645 1.00 97.00 192 SER A N 1
ATOM 1499 C CA . SER A 1 192 ? -5.281 -0.645 10.124 1.00 97.00 192 SER A CA 1
ATOM 1500 C C . SER A 1 192 ? -3.927 0.004 9.859 1.00 97.00 192 SER A C 1
ATOM 1502 O O . SER A 1 192 ? -3.576 0.266 8.712 1.00 97.00 192 SER A O 1
ATOM 1504 N N . SER A 1 193 ? -3.188 0.305 10.922 1.00 95.56 193 SER A N 1
ATOM 1505 C CA . SER A 1 193 ? -1.920 1.023 10.859 1.00 95.56 193 SER A CA 1
ATOM 1506 C C . SER A 1 193 ? -0.752 0.044 10.953 1.00 95.56 193 SER A C 1
ATOM 1508 O O . SER A 1 193 ? -0.507 -0.540 12.010 1.00 95.56 193 SER A O 1
ATOM 1510 N N . PHE A 1 194 ? -0.027 -0.117 9.846 1.00 94.56 194 PHE A N 1
ATOM 1511 C CA . PHE A 1 194 ? 1.155 -0.973 9.739 1.00 94.56 194 PHE A CA 1
ATOM 1512 C C . PHE A 1 194 ? 2.436 -0.132 9.831 1.00 94.56 194 PHE A C 1
ATOM 1514 O O . PHE A 1 194 ? 2.501 0.934 9.219 1.00 94.56 194 PHE A O 1
ATOM 1521 N N . PRO A 1 195 ? 3.455 -0.563 10.594 1.00 92.19 195 PRO A N 1
ATOM 1522 C CA . PRO A 1 195 ? 4.566 0.295 11.009 1.00 92.19 195 PRO A CA 1
ATOM 1523 C C . PRO A 1 195 ? 5.528 0.681 9.880 1.00 92.19 195 PRO A C 1
ATOM 1525 O O . PRO A 1 195 ? 6.326 1.597 10.077 1.00 92.19 195 PRO A O 1
ATOM 1528 N N . TYR A 1 196 ? 5.478 0.006 8.728 1.00 91.88 196 TYR A N 1
ATOM 1529 C CA . TYR A 1 196 ? 6.367 0.273 7.593 1.00 91.88 196 TYR A CA 1
ATOM 1530 C C . TYR A 1 196 ? 5.639 0.764 6.330 1.00 91.88 196 TYR A C 1
ATOM 1532 O O . TYR A 1 196 ? 6.252 0.833 5.271 1.00 91.88 196 TYR A O 1
ATOM 1540 N N . GLU A 1 197 ? 4.375 1.188 6.435 1.00 92.31 197 GLU A N 1
ATOM 1541 C CA . GLU A 1 197 ? 3.644 1.834 5.333 1.00 92.31 197 GLU A CA 1
ATOM 1542 C C . GLU A 1 197 ? 4.356 3.113 4.827 1.00 92.31 197 GLU A C 1
ATOM 1544 O O . GLU A 1 197 ? 4.901 3.898 5.606 1.00 92.31 197 GLU A O 1
ATOM 1549 N N . LEU A 1 198 ? 4.333 3.333 3.509 1.00 87.19 198 LEU A N 1
ATOM 1550 C CA . LEU A 1 198 ? 5.074 4.369 2.772 1.00 87.19 198 LEU A CA 1
ATOM 1551 C C . LEU A 1 198 ? 4.512 5.777 2.963 1.00 87.19 198 LEU A C 1
ATOM 1553 O O . LEU A 1 198 ? 5.234 6.771 2.875 1.00 87.19 198 LEU A O 1
ATOM 1557 N N . ALA A 1 199 ? 3.197 5.871 3.149 1.00 77.56 199 ALA A N 1
ATOM 1558 C CA . ALA A 1 199 ? 2.472 7.133 3.262 1.00 77.56 199 ALA A CA 1
ATOM 1559 C C . ALA A 1 199 ? 1.620 7.195 4.538 1.00 77.56 199 ALA A C 1
ATOM 1561 O O . ALA A 1 199 ? 0.551 7.810 4.560 1.00 77.56 199 ALA A O 1
ATOM 1562 N N . GLY A 1 200 ? 2.095 6.562 5.610 1.00 80.31 200 GLY A N 1
ATOM 1563 C CA . GLY A 1 200 ? 1.407 6.530 6.893 1.00 80.31 200 GLY A CA 1
ATOM 1564 C C . GLY A 1 200 ? 1.668 7.758 7.767 1.00 80.31 200 GLY A C 1
ATOM 1565 O O . GLY A 1 200 ? 2.616 8.527 7.568 1.00 80.31 200 GLY A O 1
ATOM 1566 N N . GLY A 1 201 ? 0.823 7.927 8.782 1.00 80.19 201 GLY A N 1
ATOM 1567 C CA . GLY A 1 201 ? 1.009 8.927 9.823 1.00 80.19 201 GLY A CA 1
ATOM 1568 C C . GLY A 1 201 ? 0.212 8.619 11.095 1.00 80.19 201 GLY A C 1
ATOM 1569 O O . GLY A 1 201 ? -0.629 7.721 11.086 1.00 80.19 201 GLY A O 1
ATOM 1570 N N . PRO A 1 202 ? 0.469 9.372 12.179 1.00 85.75 202 PRO A N 1
ATOM 1571 C CA . PRO A 1 202 ? -0.217 9.253 13.460 1.00 85.75 202 PRO A CA 1
ATOM 1572 C C . PRO A 1 202 ? -1.741 9.166 13.371 1.00 85.75 202 PRO A C 1
ATOM 1574 O O . PRO A 1 202 ? -2.364 9.842 12.542 1.00 85.75 202 PRO A O 1
ATOM 1577 N N . ARG A 1 203 ? -2.368 8.465 14.326 1.00 87.06 203 ARG A N 1
ATOM 1578 C CA . ARG A 1 203 ? -3.841 8.373 14.428 1.00 87.06 203 ARG A CA 1
ATOM 1579 C C . ARG A 1 203 ? -4.497 9.752 14.418 1.00 87.06 203 ARG A C 1
ATOM 1581 O O . ARG A 1 203 ? -5.530 9.971 13.785 1.00 87.06 203 ARG A O 1
ATOM 1588 N N . SER A 1 204 ? -3.871 10.703 15.112 1.00 82.06 204 SER A N 1
ATOM 1589 C CA . SER A 1 204 ? -4.350 12.082 15.228 1.00 82.06 204 SER A CA 1
ATOM 1590 C C . SER A 1 204 ? -4.459 12.808 13.883 1.00 82.06 204 SER A C 1
ATOM 1592 O O . SER A 1 204 ? -5.258 13.736 13.761 1.00 82.06 204 SER A O 1
ATOM 1594 N N . TRP A 1 205 ? -3.694 12.402 12.867 1.00 80.44 205 TRP A N 1
ATOM 1595 C CA . TRP A 1 205 ? -3.749 12.991 11.530 1.00 80.44 205 TRP A CA 1
ATOM 1596 C C . TRP A 1 205 ? -4.946 12.462 10.750 1.00 80.44 205 TRP A C 1
ATOM 1598 O O . TRP A 1 205 ? -5.662 13.243 10.130 1.00 80.44 205 TRP A O 1
ATOM 1608 N N . ILE A 1 206 ? -5.213 11.160 10.859 1.00 80.75 206 ILE A N 1
ATOM 1609 C CA . ILE A 1 206 ? -6.362 10.501 10.228 1.00 80.75 206 ILE A CA 1
ATOM 1610 C C . ILE A 1 206 ? -7.664 11.090 10.769 1.00 80.75 206 ILE A C 1
ATOM 1612 O O . ILE A 1 206 ? -8.540 11.473 9.997 1.00 80.75 206 ILE A O 1
ATOM 1616 N N . SER A 1 207 ? -7.769 11.272 12.089 1.00 77.25 207 SER A N 1
ATOM 1617 C CA . SER A 1 207 ? -8.945 11.899 12.707 1.00 77.25 207 SER A CA 1
ATOM 1618 C C . SER A 1 207 ? -9.200 13.328 12.208 1.00 77.25 207 SER A C 1
ATOM 1620 O O . SER A 1 207 ? -10.337 13.797 12.231 1.00 77.25 207 SER A O 1
ATOM 1622 N N . ARG A 1 208 ? -8.168 14.037 11.727 1.00 74.88 208 ARG A N 1
ATOM 1623 C CA . ARG A 1 208 ? -8.317 15.383 11.151 1.00 74.88 208 ARG A CA 1
ATOM 1624 C C . ARG A 1 208 ? -8.841 15.353 9.719 1.00 74.88 208 ARG A C 1
ATOM 1626 O O . ARG A 1 208 ? -9.395 16.357 9.290 1.00 74.88 208 ARG A O 1
ATOM 1633 N N . CYS A 1 209 ? -8.761 14.226 9.005 1.00 72.81 209 CYS A N 1
ATOM 1634 C CA . CYS A 1 209 ? -9.226 14.072 7.618 1.00 72.81 209 CYS A CA 1
ATOM 1635 C C . CYS A 1 209 ? -10.748 14.218 7.426 1.00 72.81 209 CYS A C 1
ATOM 1637 O O . CYS A 1 209 ? -11.222 14.157 6.292 1.00 72.81 209 CYS A O 1
ATOM 1639 N N . GLY A 1 210 ? -11.521 14.443 8.495 1.00 74.12 210 GLY A N 1
ATOM 1640 C CA . GLY A 1 210 ? -12.975 14.609 8.418 1.00 74.12 210 GLY A CA 1
ATOM 1641 C C . GLY A 1 210 ? -13.718 13.298 8.148 1.00 74.12 210 GLY A C 1
ATOM 1642 O O . GLY A 1 210 ? -14.826 13.320 7.615 1.00 74.12 210 GLY A O 1
ATOM 1643 N N . VAL A 1 211 ? -13.094 12.170 8.493 1.00 82.81 211 VAL A N 1
ATOM 1644 C CA . VAL A 1 211 ? -13.669 10.823 8.424 1.00 82.81 211 VAL A CA 1
ATOM 1645 C C . VAL A 1 211 ? -14.322 10.451 9.757 1.00 82.81 211 VAL A C 1
ATOM 1647 O O . VAL A 1 211 ? -13.891 10.910 10.815 1.00 82.81 211 VAL A O 1
ATOM 1650 N N . ASN A 1 212 ? -15.350 9.601 9.725 1.00 90.38 212 ASN A N 1
ATOM 1651 C CA . ASN A 1 212 ? -15.943 9.029 10.937 1.00 90.38 212 ASN A CA 1
ATOM 1652 C C . ASN A 1 212 ? -15.130 7.797 11.375 1.00 90.38 212 ASN A C 1
ATOM 1654 O O . ASN A 1 212 ? -15.526 6.660 11.123 1.00 90.38 212 ASN A O 1
ATOM 1658 N N . LEU A 1 213 ? -13.945 8.041 11.947 1.00 90.81 213 LEU A N 1
ATOM 1659 C CA . LEU A 1 213 ? -13.023 6.997 12.401 1.00 90.81 213 LEU A CA 1
ATOM 1660 C C . LEU A 1 213 ? -13.602 6.263 13.620 1.00 90.81 213 LEU A C 1
ATOM 1662 O O . LEU A 1 213 ? -13.469 6.7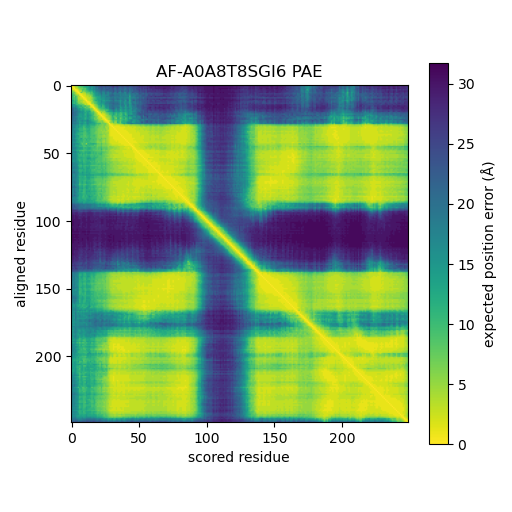33 14.750 1.00 90.81 213 LEU A O 1
ATOM 1666 N N . VAL A 1 214 ? -14.221 5.108 13.381 1.00 94.75 214 VAL A N 1
ATOM 1667 C CA . VAL A 1 214 ? -14.836 4.264 14.422 1.00 94.75 214 VAL A CA 1
ATOM 1668 C C . VAL A 1 214 ? -13.952 3.089 14.828 1.00 94.75 214 VAL A C 1
ATOM 1670 O O . VAL A 1 214 ? -14.072 2.596 15.942 1.00 94.75 214 VAL A O 1
ATOM 1673 N N . PHE A 1 215 ? -13.018 2.694 13.960 1.00 96.50 215 PHE A N 1
ATOM 1674 C CA . PHE A 1 215 ? -12.107 1.580 14.187 1.00 96.50 215 PHE A CA 1
ATOM 1675 C C . PHE A 1 215 ? -10.679 1.992 13.845 1.00 96.50 215 PHE A C 1
ATOM 1677 O O . PHE A 1 215 ? -10.421 2.585 12.797 1.00 96.50 215 PHE A O 1
ATOM 1684 N N . TYR A 1 216 ? -9.737 1.677 14.726 1.00 95.88 216 TYR A N 1
ATOM 1685 C CA . TYR A 1 216 ? -8.319 1.906 14.482 1.00 95.88 216 TYR A CA 1
ATOM 1686 C C . TYR A 1 216 ? -7.497 0.877 15.244 1.00 95.88 216 TYR A C 1
ATOM 1688 O O . TYR A 1 216 ? -7.713 0.700 16.447 1.00 95.88 216 TYR A O 1
ATOM 1696 N N . ARG A 1 217 ? -6.538 0.252 14.565 1.00 96.75 217 ARG A N 1
ATOM 1697 C CA . ARG A 1 217 ? -5.646 -0.741 15.162 1.00 96.75 217 ARG A CA 1
ATOM 1698 C C . ARG A 1 217 ? -4.214 -0.527 14.699 1.00 96.75 217 ARG A C 1
ATOM 1700 O O . ARG A 1 217 ? -3.983 -0.260 13.525 1.00 96.75 217 ARG A O 1
ATOM 1707 N N . GLU A 1 218 ? -3.276 -0.641 15.628 1.00 95.94 218 GLU A N 1
ATOM 1708 C CA . GLU A 1 218 ? -1.839 -0.624 15.344 1.00 95.94 218 GLU A CA 1
ATOM 1709 C C . GLU A 1 218 ? -1.328 -2.059 15.300 1.00 95.94 218 GLU A C 1
ATOM 1711 O O . GLU A 1 218 ? -1.769 -2.899 16.087 1.00 95.94 218 GLU A O 1
ATOM 1716 N N . HIS A 1 219 ? -0.409 -2.326 14.379 1.00 94.25 219 HIS A N 1
ATOM 1717 C CA . HIS A 1 219 ? 0.252 -3.618 14.241 1.00 94.25 219 HIS A CA 1
ATOM 1718 C C . HIS A 1 219 ? 1.736 -3.486 14.554 1.00 94.25 219 HIS A C 1
ATOM 1720 O O . HIS A 1 219 ? 2.373 -2.488 14.225 1.00 94.25 219 HIS A O 1
ATOM 1726 N N . ASP A 1 220 ? 2.319 -4.529 15.134 1.00 91.44 220 ASP A N 1
ATOM 1727 C CA . ASP A 1 220 ? 3.760 -4.562 15.388 1.00 91.44 220 ASP A CA 1
ATOM 1728 C C . ASP A 1 220 ? 4.574 -4.963 14.157 1.00 91.44 220 ASP A C 1
ATOM 1730 O O . ASP A 1 220 ? 5.793 -4.775 14.157 1.00 91.44 220 ASP A O 1
ATOM 1734 N N . GLN A 1 221 ? 3.926 -5.489 13.110 1.00 88.44 221 GLN A N 1
ATOM 1735 C CA . GLN A 1 221 ? 4.538 -5.911 11.849 1.00 88.44 221 GLN A CA 1
ATOM 1736 C C . GLN A 1 221 ? 3.671 -5.633 10.631 1.00 88.44 221 GLN A C 1
ATOM 1738 O O . GLN A 1 221 ? 2.448 -5.571 10.746 1.00 88.44 221 GLN A O 1
ATOM 1743 N N . GLY A 1 222 ? 4.329 -5.487 9.481 1.00 89.50 222 GLY A N 1
ATOM 1744 C CA . GLY A 1 222 ? 3.712 -5.199 8.191 1.00 89.50 222 GLY A CA 1
ATOM 1745 C C . GLY A 1 222 ? 4.226 -3.912 7.550 1.00 89.50 222 GLY A C 1
ATOM 1746 O O . GLY A 1 222 ? 4.425 -2.899 8.231 1.00 89.50 222 GLY A O 1
ATOM 1747 N N . GLY A 1 223 ? 4.434 -3.957 6.237 1.00 91.31 223 GLY A N 1
ATOM 1748 C CA . GLY A 1 223 ? 4.694 -2.803 5.388 1.00 91.31 223 GLY A CA 1
ATOM 1749 C C . GLY A 1 223 ? 3.506 -2.453 4.502 1.00 91.31 223 GLY A C 1
ATOM 1750 O O . GLY A 1 223 ? 2.348 -2.627 4.884 1.00 91.31 223 GLY A O 1
ATOM 1751 N N . HIS A 1 224 ? 3.815 -1.934 3.316 1.00 93.00 224 HIS A N 1
ATOM 1752 C CA . HIS A 1 224 ? 2.832 -1.496 2.327 1.00 93.00 224 HIS A CA 1
ATOM 1753 C C . HIS A 1 224 ? 1.940 -2.643 1.844 1.00 93.00 224 HIS A C 1
ATOM 1755 O O . HIS A 1 224 ? 0.727 -2.506 1.687 1.00 93.00 224 HIS A O 1
ATOM 1761 N N . PHE A 1 225 ? 2.537 -3.821 1.667 1.00 92.81 225 PHE A N 1
ATOM 1762 C CA . PHE A 1 225 ? 1.836 -5.029 1.258 1.00 92.81 225 PHE A CA 1
ATOM 1763 C C . PHE A 1 225 ? 1.239 -5.747 2.466 1.00 92.81 225 PHE A C 1
ATOM 1765 O O . PHE A 1 225 ? 1.490 -6.927 2.669 1.00 92.81 225 PHE A O 1
ATOM 1772 N N . ALA A 1 226 ? 0.430 -5.060 3.274 1.00 91.75 226 ALA A N 1
ATOM 1773 C CA . ALA A 1 226 ? -0.118 -5.603 4.520 1.00 91.75 226 ALA A CA 1
ATOM 1774 C C . ALA A 1 226 ? -0.819 -6.965 4.356 1.00 91.75 226 ALA A C 1
ATOM 1776 O O . ALA A 1 226 ? -0.716 -7.826 5.225 1.00 91.75 226 ALA A O 1
ATOM 1777 N N . ALA A 1 227 ? -1.494 -7.188 3.224 1.00 91.00 227 ALA A N 1
ATOM 1778 C CA . ALA A 1 227 ? -2.136 -8.464 2.909 1.00 91.00 227 ALA A CA 1
ATOM 1779 C C . ALA A 1 227 ? -1.147 -9.625 2.690 1.00 91.00 227 ALA A C 1
ATOM 1781 O O . ALA A 1 227 ? -1.553 -10.778 2.792 1.00 91.00 227 ALA A O 1
ATOM 1782 N N . LEU A 1 228 ? 0.119 -9.328 2.388 1.00 88.06 228 LEU A N 1
ATOM 1783 C CA . LEU A 1 228 ? 1.207 -10.294 2.256 1.00 88.06 228 LEU A CA 1
ATOM 1784 C C . LEU A 1 228 ? 2.082 -10.314 3.522 1.00 88.06 228 LEU A C 1
ATOM 1786 O O . LEU A 1 228 ? 2.308 -11.377 4.085 1.00 88.06 228 LEU A O 1
ATOM 1790 N N . ASP A 1 229 ? 2.504 -9.158 4.031 1.00 86.50 229 ASP A N 1
ATOM 1791 C CA . ASP A 1 229 ? 3.399 -9.073 5.196 1.00 86.50 229 ASP A CA 1
ATOM 1792 C C . ASP A 1 229 ? 2.729 -9.464 6.524 1.00 86.50 229 ASP A C 1
ATOM 1794 O O . ASP A 1 229 ? 3.385 -9.917 7.461 1.00 86.50 229 ASP A O 1
ATOM 1798 N N . ASN A 1 230 ? 1.423 -9.219 6.653 1.00 89.75 230 ASN A N 1
ATOM 1799 C CA . ASN A 1 230 ? 0.655 -9.487 7.867 1.00 89.75 230 ASN A CA 1
ATOM 1800 C C . ASN A 1 230 ? -0.800 -9.833 7.510 1.00 89.75 230 ASN A C 1
ATOM 1802 O O . ASN A 1 230 ? -1.760 -9.167 7.918 1.00 89.75 230 ASN A O 1
ATOM 1806 N N . SER A 1 231 ? -0.945 -10.884 6.700 1.00 90.88 231 SER A N 1
ATOM 1807 C CA . SER A 1 231 ? -2.227 -11.352 6.166 1.00 90.88 231 SER A CA 1
ATOM 1808 C C . SER A 1 231 ? -3.247 -11.648 7.272 1.00 90.88 231 SER A C 1
ATOM 1810 O O . SER A 1 231 ? -4.404 -11.231 7.178 1.00 90.88 231 SER A O 1
ATOM 1812 N N . GLU A 1 232 ? -2.819 -12.305 8.354 1.00 91.44 232 GLU A N 1
ATOM 1813 C CA . GLU A 1 232 ? -3.670 -12.624 9.502 1.00 91.44 232 GLU A CA 1
ATOM 1814 C C . GLU A 1 232 ? -4.143 -11.372 10.241 1.00 91.44 232 GLU A C 1
ATOM 1816 O O . GLU A 1 232 ? -5.326 -11.278 10.586 1.00 91.44 232 GLU A O 1
ATOM 1821 N N . GLY A 1 233 ? -3.243 -10.408 10.465 1.00 93.00 233 GLY A N 1
ATOM 1822 C CA . GLY A 1 233 ? -3.563 -9.134 11.097 1.00 93.00 233 GLY A CA 1
ATOM 1823 C C . GLY A 1 233 ? -4.606 -8.370 10.292 1.00 93.00 233 GLY A C 1
ATOM 1824 O O . GLY A 1 233 ? -5.662 -8.030 10.821 1.00 93.00 233 GLY A O 1
ATOM 1825 N N . LEU A 1 234 ? -4.374 -8.186 8.989 1.00 95.38 234 LEU A N 1
ATOM 1826 C CA . LEU A 1 234 ? -5.323 -7.489 8.120 1.00 95.38 234 LEU A CA 1
ATOM 1827 C C . LEU A 1 234 ? -6.673 -8.223 8.023 1.00 95.38 234 LEU A C 1
ATOM 1829 O O . LEU A 1 234 ? -7.732 -7.598 8.108 1.00 95.38 234 LEU A O 1
ATOM 1833 N N . ALA A 1 235 ? -6.663 -9.551 7.877 1.00 96.62 235 ALA A N 1
ATOM 1834 C CA . ALA A 1 235 ? -7.888 -10.343 7.787 1.00 96.62 235 ALA A CA 1
ATOM 1835 C C . ALA A 1 235 ? -8.713 -10.289 9.082 1.00 96.62 235 ALA A C 1
ATOM 1837 O O . ALA A 1 235 ? -9.947 -10.261 9.026 1.00 96.62 235 ALA A O 1
ATOM 1838 N N . ARG A 1 236 ? -8.054 -10.275 10.247 1.00 97.44 236 ARG A N 1
ATOM 1839 C CA . ARG A 1 236 ? -8.711 -10.107 11.548 1.00 97.44 236 ARG A CA 1
ATOM 1840 C C . ARG A 1 236 ? -9.339 -8.722 11.665 1.00 97.44 236 ARG A C 1
ATOM 1842 O O . ARG A 1 236 ? -10.506 -8.629 12.027 1.00 97.44 236 ARG A O 1
ATOM 1849 N N . ASP A 1 237 ? -8.612 -7.673 11.296 1.00 98.00 237 ASP A N 1
ATOM 1850 C CA . ASP A 1 237 ? -9.109 -6.295 11.345 1.00 98.00 237 ASP A CA 1
ATOM 1851 C C . ASP A 1 237 ? -10.365 -6.100 10.501 1.00 98.00 237 ASP A C 1
ATOM 1853 O O . ASP A 1 237 ? -11.337 -5.512 10.971 1.00 98.00 237 ASP A O 1
ATOM 1857 N N . LEU A 1 238 ? -10.371 -6.640 9.278 1.00 97.19 238 LEU A N 1
ATOM 1858 C CA . LEU A 1 238 ? -11.544 -6.601 8.409 1.00 97.19 238 LEU A CA 1
ATOM 1859 C C . LEU A 1 238 ? -12.736 -7.308 9.062 1.00 97.19 238 LEU A C 1
ATOM 1861 O O . LEU A 1 238 ? -13.827 -6.742 9.118 1.00 97.19 238 LEU A O 1
ATOM 1865 N N . LYS A 1 239 ? -12.540 -8.527 9.580 1.00 97.00 239 LYS A N 1
ATOM 1866 C CA . LYS A 1 239 ? -13.610 -9.282 10.251 1.00 97.00 239 LYS A CA 1
ATOM 1867 C C . LYS A 1 239 ? -14.180 -8.509 11.434 1.00 97.00 239 LYS A C 1
ATOM 1869 O O . LYS A 1 239 ? -15.397 -8.375 11.522 1.00 97.00 239 LYS A O 1
ATOM 1874 N N . ASP A 1 240 ? -13.323 -7.988 12.304 1.00 97.38 240 ASP A N 1
ATOM 1875 C CA . ASP A 1 240 ? -13.742 -7.258 13.499 1.00 97.38 240 ASP A CA 1
ATOM 1876 C C . ASP A 1 240 ? -14.502 -5.982 13.119 1.00 97.38 240 ASP A C 1
ATOM 1878 O O . ASP A 1 240 ? -15.621 -5.769 13.581 1.00 97.38 240 ASP A O 1
ATOM 1882 N N . PHE A 1 241 ? -13.964 -5.195 12.180 1.00 97.19 241 PHE A N 1
ATOM 1883 C CA . PHE A 1 241 ? -14.615 -3.982 11.688 1.00 97.19 241 PHE A CA 1
ATOM 1884 C C . PHE A 1 241 ? -16.015 -4.256 11.123 1.00 97.19 241 PHE A C 1
ATOM 1886 O O . PHE A 1 241 ? -16.979 -3.580 11.488 1.00 97.19 241 PHE A O 1
ATOM 1893 N N . PHE A 1 242 ? -16.152 -5.248 10.237 1.00 95.56 242 PHE A N 1
ATOM 1894 C CA . PHE A 1 242 ? -17.447 -5.567 9.638 1.00 95.56 242 PHE A CA 1
ATOM 1895 C C . PHE A 1 242 ? -18.412 -6.196 10.651 1.00 95.56 242 PHE A C 1
ATOM 1897 O O . PHE A 1 242 ? -19.598 -5.879 10.614 1.00 95.56 242 PHE A O 1
ATOM 1904 N N . ASN A 1 243 ? -17.938 -7.018 11.588 1.00 94.62 243 ASN A N 1
ATOM 1905 C CA . ASN A 1 243 ? -18.788 -7.574 12.643 1.00 94.62 243 ASN A CA 1
ATOM 1906 C C . ASN A 1 243 ? -19.345 -6.484 13.572 1.00 94.62 243 ASN A C 1
ATOM 1908 O O . ASN A 1 243 ? -20.503 -6.560 13.982 1.00 94.62 243 ASN A O 1
ATOM 1912 N N . GLU A 1 244 ? -18.543 -5.469 13.894 1.00 94.00 244 GLU A N 1
ATOM 1913 C CA . GLU A 1 244 ? -18.939 -4.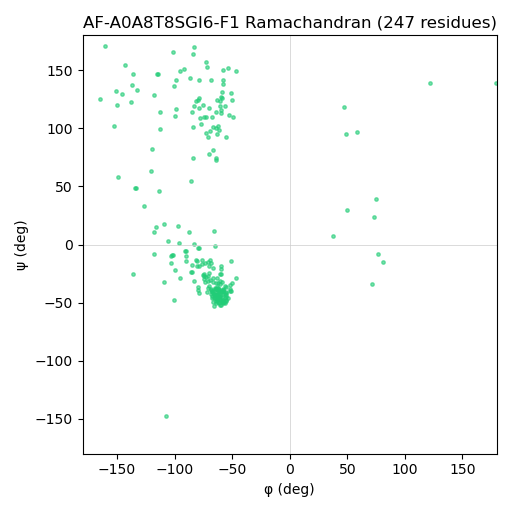382 14.794 1.00 94.00 244 GLU A CA 1
ATOM 1914 C C . GLU A 1 244 ? -19.813 -3.324 14.105 1.00 94.00 244 GLU A C 1
ATOM 1916 O O . GLU A 1 244 ? -20.736 -2.776 14.717 1.00 94.00 244 GLU A O 1
ATOM 1921 N N . HIS A 1 245 ? -19.544 -3.021 12.832 1.00 92.19 245 HIS A N 1
ATOM 1922 C CA . HIS A 1 245 ? -20.110 -1.842 12.167 1.00 92.19 245 HIS A CA 1
ATOM 1923 C C . HIS A 1 245 ? -21.013 -2.142 10.970 1.00 92.19 245 HIS A C 1
ATOM 1925 O O . HIS A 1 245 ? -21.677 -1.226 10.476 1.00 92.19 245 HIS A O 1
ATOM 1931 N N . TYR A 1 246 ? -21.097 -3.394 10.517 1.00 89.44 246 TYR A N 1
ATOM 1932 C CA . TYR A 1 246 ? -21.970 -3.793 9.418 1.00 89.44 246 TYR A CA 1
ATOM 1933 C C . TYR A 1 246 ? -23.088 -4.711 9.912 1.00 89.44 246 TYR A C 1
ATOM 1935 O O . TYR A 1 246 ? -22.928 -5.918 10.087 1.00 89.44 246 TYR A O 1
ATOM 1943 N N . LYS A 1 247 ? -24.271 -4.128 10.119 1.00 81.56 247 LYS A N 1
ATOM 1944 C CA . LYS A 1 247 ? -25.473 -4.899 10.443 1.00 81.56 247 LYS A CA 1
ATOM 1945 C C . LYS A 1 247 ? -25.968 -5.586 9.172 1.00 81.56 247 LYS A C 1
ATOM 1947 O O . LYS A 1 247 ? -26.300 -4.904 8.206 1.00 81.56 247 LYS A O 1
ATOM 1952 N N . ARG A 1 248 ? -26.032 -6.921 9.173 1.00 75.19 248 ARG A N 1
ATOM 1953 C CA . ARG A 1 248 ? -26.778 -7.654 8.141 1.00 75.19 248 ARG A CA 1
ATOM 1954 C C . ARG A 1 248 ? -28.254 -7.265 8.261 1.00 75.19 248 ARG A C 1
ATOM 1956 O O . ARG A 1 248 ? -28.802 -7.338 9.360 1.00 75.19 248 ARG A O 1
ATOM 1963 N N . ALA A 1 249 ? -28.822 -6.774 7.161 1.00 64.50 249 ALA A N 1
ATOM 1964 C CA . ALA A 1 249 ? -30.251 -6.505 7.030 1.00 64.50 249 ALA A CA 1
ATOM 1965 C C . ALA A 1 249 ? -31.054 -7.810 7.017 1.00 64.50 249 ALA A C 1
ATOM 1967 O O . ALA A 1 249 ? -30.490 -8.833 6.558 1.00 64.50 249 ALA A O 1
#

Nearest PDB structures (foldseek):
  6ix4-assembly1_A  TM=8.832E-01  e=4.555E-09  Aspergillus usamii
  6ix4-assembly1_B  TM=8.832E-01  e=5.975E-09  Aspergillus usamii
  6ix2-assembly1_A  TM=8.853E-01  e=3.395E-08  Aspergillus usamii
  4qa9-assembly1_A  TM=7.592E-01  e=7.165E-05  Streptomyces carzinostaticus subsp. neocarzinostaticus
  3r3v-assembly1_A  TM=6.978E-01  e=6.914E-01  Rhodopseudomonas palustris

pLDDT: mean 72.14, std 24.09, range [22.75, 98.0]

Solvent-accessible surface area (backbone atoms only — not comparable to full-atom values): 14724 Å² total; per-residue (Å²): 79,50,65,58,61,46,59,81,40,29,37,56,76,74,63,64,65,94,67,79,47,77,70,66,51,57,76,69,73,47,70,55,49,41,42,10,41,53,28,21,53,48,28,67,73,71,64,46,62,64,54,55,46,28,27,74,41,29,69,64,55,19,66,71,34,62,90,28,64,69,54,41,37,55,61,46,52,56,49,48,53,71,34,34,26,80,43,28,54,38,69,74,84,81,83,69,76,78,71,75,84,73,85,79,83,87,82,91,81,81,88,86,89,80,91,80,80,85,78,80,76,83,74,83,82,70,83,78,70,93,60,74,73,42,84,72,40,62,49,39,65,64,56,53,51,52,54,37,45,54,33,57,77,62,64,38,60,38,66,65,22,46,63,37,30,56,40,59,72,40,55,79,45,51,31,60,45,82,61,77,52,56,90,52,51,76,43,87,32,72,47,81,44,36,28,30,17,54,84,47,70,47,71,74,45,57,60,63,71,66,52,35,71,76,43,76,49,81,40,98,57,16,9,60,50,30,73,45,39,26,37,67,60,49,55,49,51,52,52,52,52,42,69,76,72,51,81,82,128